Protein AF-Q0ZA28-F1 (afdb_monomer_lite)

Foldseek 3Di:
DEDAFEAQADADAAEDEADDAAAEADQEDAEHDHPPLVRFYASHEEYAEYEYYQHAHEYEFEQAETLYQSHYEHAAEYEHANHAHEYYYYNAENEHAEASHYEHQEYYDAQYAHEYEDYQAQYAAEASHYEYQEYYAYNYAHYEDYNAEYQYQSHYEHDPVGHHHHDQPHYDYDYYNRWRDDPPDTDDGHYYD

InterPro domains:
  IPR003368 Polymorphic outer membrane protein repeat [PF02415] (58-74)
  IPR003368 Polymorphic outer membrane protein repeat [PF02415] (116-133)
  IPR003368 Polymorphic outer membrane protein repeat [PF02415] (143-158)
  IPR003368 Polymorphic outer membrane protein repeat [TIGR01376] (55-74)
  IPR003368 Polymorphic outer membrane protein repeat [TIGR01376] (112-137)
  IPR003368 Polymorphic outer membrane protein repeat [TIGR01376] (139-159)

pLDDT: mean 94.29, std 7.68, range [60.94, 98.94]

Structure (mmCIF, N/CA/C/O backbone):
data_AF-Q0ZA28-F1
#
_entry.id   AF-Q0ZA28-F1
#
loop_
_atom_site.group_PDB
_atom_site.id
_atom_site.type_symbol
_atom_site.label_atom_id
_atom_site.label_alt_id
_atom_site.label_comp_id
_atom_site.label_asym_id
_atom_site.label_entity_id
_atom_site.label_seq_id
_atom_site.pdbx_PDB_ins_code
_atom_site.Cartn_x
_atom_site.Cartn_y
_atom_site.Cartn_z
_atom_site.occupancy
_atom_site.B_iso_or_equiv
_atom_site.auth_seq_id
_atom_site.auth_comp_id
_atom_site.auth_asym_id
_atom_site.auth_atom_id
_atom_site.pdbx_PDB_model_num
ATOM 1 N N . ASN A 1 1 ? -5.645 -9.264 -13.676 1.00 83.56 1 ASN A N 1
ATOM 2 C CA . ASN A 1 1 ? -5.662 -8.599 -15.006 1.00 83.56 1 ASN A CA 1
ATOM 3 C C . ASN A 1 1 ? -4.260 -8.157 -15.399 1.00 83.56 1 ASN A C 1
ATOM 5 O O . ASN A 1 1 ? -3.512 -7.752 -14.522 1.00 83.56 1 ASN A O 1
ATOM 9 N N . ILE A 1 2 ? -3.880 -8.222 -16.680 1.00 86.81 2 ILE A N 1
ATOM 10 C CA . ILE A 1 2 ? -2.557 -7.760 -17.136 1.00 86.81 2 ILE A CA 1
ATOM 11 C C . ILE A 1 2 ? -2.737 -6.520 -18.010 1.00 86.81 2 ILE A C 1
ATOM 13 O O . ILE A 1 2 ? -3.387 -6.595 -19.049 1.00 86.81 2 ILE A O 1
ATOM 17 N N . ALA A 1 3 ? -2.146 -5.398 -17.604 1.00 88.06 3 ALA A N 1
ATOM 18 C CA . ALA A 1 3 ? -2.083 -4.185 -18.407 1.00 88.06 3 ALA A CA 1
ATOM 19 C C . ALA A 1 3 ? -0.680 -4.003 -18.986 1.00 88.06 3 ALA A C 1
ATOM 21 O O . ALA A 1 3 ? 0.327 -4.329 -18.351 1.00 88.06 3 ALA A O 1
ATOM 22 N N . ALA A 1 4 ? -0.613 -3.428 -20.188 1.00 81.50 4 ALA A N 1
ATOM 23 C CA . ALA A 1 4 ? 0.660 -3.005 -20.742 1.00 81.50 4 ALA A CA 1
ATOM 24 C C . ALA A 1 4 ? 1.228 -1.882 -19.867 1.00 81.50 4 ALA A C 1
ATOM 26 O O . ALA A 1 4 ? 2.280 -2.062 -19.269 1.00 81.50 4 ALA A O 1
ATOM 27 N N . SER A 1 5 ? 0.536 -0.746 -19.730 1.00 82.88 5 SER A N 1
ATOM 28 C CA . SER A 1 5 ? 1.154 0.444 -19.140 1.00 82.88 5 SER A CA 1
ATOM 29 C C . SER A 1 5 ? 0.919 0.670 -17.666 1.00 82.88 5 SER A C 1
ATOM 31 O O . SER A 1 5 ? 1.899 0.761 -16.956 1.00 82.88 5 SER A O 1
ATOM 33 N N . GLU A 1 6 ? -0.321 0.822 -17.214 1.00 91.69 6 GLU A N 1
ATOM 34 C CA . GLU A 1 6 ? -0.665 1.364 -15.894 1.00 91.69 6 GLU A CA 1
ATOM 35 C C . GLU A 1 6 ? -1.949 0.697 -15.415 1.00 91.69 6 GLU A C 1
ATOM 37 O O . GLU A 1 6 ? -2.782 0.368 -16.258 1.00 91.69 6 GLU A O 1
ATOM 42 N N . GLY A 1 7 ? -2.112 0.521 -14.099 1.00 88.81 7 GLY A N 1
ATOM 43 C CA . GLY A 1 7 ? -3.391 0.138 -13.493 1.00 88.81 7 GLY A CA 1
ATOM 44 C C . GLY A 1 7 ? -3.957 -1.174 -14.026 1.00 88.81 7 GLY A C 1
ATOM 45 O O . GLY A 1 7 ? -4.864 -1.159 -14.852 1.00 88.81 7 GLY A O 1
ATOM 46 N N . GLY A 1 8 ? -3.453 -2.316 -13.547 1.00 90.56 8 GLY A N 1
ATOM 47 C CA . GLY A 1 8 ? -3.854 -3.624 -14.078 1.00 90.56 8 GLY A CA 1
ATOM 48 C C . GLY A 1 8 ? -5.360 -3.893 -14.002 1.00 90.56 8 GLY A C 1
ATOM 49 O O . GLY A 1 8 ? -5.908 -4.481 -14.928 1.00 90.56 8 GLY A O 1
ATOM 50 N N . ALA A 1 9 ? -6.033 -3.442 -12.940 1.00 95.62 9 ALA A N 1
ATOM 51 C CA . ALA A 1 9 ? -7.489 -3.500 -12.807 1.00 95.62 9 ALA A CA 1
ATOM 52 C C . ALA A 1 9 ? -8.165 -2.171 -13.176 1.00 95.62 9 ALA A C 1
ATOM 54 O O . ALA A 1 9 ? -9.161 -2.172 -13.894 1.00 95.62 9 ALA A O 1
ATOM 55 N N . ILE A 1 10 ? -7.647 -1.046 -12.671 1.00 96.06 10 ILE A N 1
ATOM 56 C CA . ILE A 1 10 ? -8.189 0.291 -12.941 1.00 96.06 10 ILE A CA 1
ATOM 57 C C . ILE A 1 10 ? -7.036 1.249 -13.215 1.00 96.06 10 ILE A C 1
ATOM 59 O O . ILE A 1 10 ? -6.168 1.456 -12.361 1.00 96.06 10 ILE A O 1
ATOM 63 N N . PHE A 1 11 ? -7.086 1.888 -14.379 1.00 95.81 11 PHE A N 1
ATOM 64 C CA . PHE A 1 11 ? -6.242 3.017 -14.737 1.00 95.81 11 PHE A CA 1
ATOM 65 C C . PHE A 1 11 ? -7.113 4.231 -15.033 1.00 95.81 11 PHE A C 1
ATOM 67 O O . PHE A 1 11 ? -7.989 4.175 -15.894 1.00 95.81 11 PHE A O 1
ATOM 74 N N . THR A 1 12 ? -6.884 5.326 -14.316 1.00 94.88 12 THR A N 1
ATOM 75 C CA . THR A 1 12 ? -7.636 6.561 -14.512 1.00 94.88 12 THR A CA 1
ATOM 76 C C . THR A 1 12 ? -6.839 7.798 -14.101 1.00 94.88 12 THR A C 1
ATOM 78 O O . THR A 1 12 ? -5.890 7.715 -13.326 1.00 94.88 12 THR A O 1
ATOM 81 N N . SER A 1 13 ? -7.225 8.959 -14.622 1.00 94.50 13 SER A N 1
ATOM 82 C CA . SER A 1 13 ? -6.704 10.277 -14.238 1.00 94.50 13 SER A CA 1
ATOM 83 C C . SER A 1 13 ? -7.711 11.058 -13.387 1.00 94.50 13 SER A C 1
ATOM 85 O O . SER A 1 13 ? -7.740 12.285 -13.424 1.00 94.50 13 SER A O 1
ATOM 87 N N . ILE A 1 14 ? -8.589 10.349 -12.677 1.00 95.75 14 ILE A N 1
ATOM 88 C CA . ILE A 1 14 ? -9.533 10.936 -11.725 1.00 95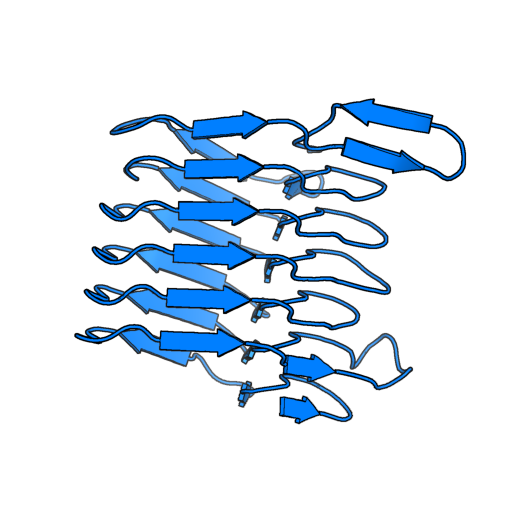.75 14 ILE A CA 1
ATOM 89 C C . ILE A 1 14 ? -9.449 10.237 -10.369 1.00 95.75 14 ILE A C 1
ATOM 91 O O . ILE A 1 14 ? -8.758 9.224 -10.197 1.00 95.75 14 ILE A O 1
ATOM 95 N N . ASP A 1 15 ? -10.157 10.806 -9.401 1.00 97.94 15 ASP A N 1
ATOM 96 C CA . ASP A 1 15 ? -10.324 10.229 -8.077 1.00 97.94 15 ASP A CA 1
ATOM 97 C C . ASP A 1 15 ? -11.231 8.990 -8.145 1.00 97.94 15 ASP A C 1
ATOM 99 O O . ASP A 1 15 ? -12.226 8.959 -8.871 1.00 97.94 15 ASP A O 1
ATOM 103 N N . VAL A 1 16 ? -10.896 7.964 -7.365 1.00 98.25 16 VAL A N 1
ATOM 104 C CA . VAL A 1 16 ? -11.692 6.739 -7.233 1.00 98.25 16 VAL A CA 1
ATOM 105 C C . VAL A 1 16 ? -12.199 6.621 -5.805 1.00 98.25 16 VAL A C 1
ATOM 107 O O . VAL A 1 16 ? -11.425 6.672 -4.845 1.00 98.25 16 VAL A O 1
ATOM 110 N N . LEU A 1 17 ? -13.509 6.415 -5.684 1.00 98.50 17 LEU A N 1
ATOM 111 C CA . LEU A 1 17 ? -14.200 6.139 -4.433 1.00 98.50 17 LEU A CA 1
ATOM 112 C C . LEU A 1 17 ? -14.619 4.666 -4.394 1.00 98.50 17 LEU A C 1
ATOM 114 O O . LEU A 1 17 ? -15.400 4.219 -5.230 1.00 98.50 17 LEU A O 1
ATOM 118 N N . LEU A 1 18 ? -14.123 3.931 -3.402 1.00 98.44 18 LEU A N 1
ATOM 119 C CA . LEU A 1 18 ? -14.589 2.592 -3.058 1.00 98.44 18 LEU A CA 1
ATOM 120 C C . LEU A 1 18 ? -15.298 2.667 -1.706 1.00 98.44 18 LEU A C 1
ATOM 122 O O . LEU A 1 18 ? -14.634 2.691 -0.667 1.00 98.44 18 LEU A O 1
ATOM 126 N N . ALA A 1 19 ? -16.628 2.742 -1.715 1.00 98.56 19 ALA A N 1
ATOM 127 C CA . ALA A 1 19 ? -17.390 2.989 -0.498 1.00 98.56 19 ALA A CA 1
ATOM 128 C C . ALA A 1 19 ? -18.631 2.116 -0.330 1.00 98.56 19 ALA A C 1
ATOM 130 O O . ALA A 1 19 ? -19.209 1.646 -1.308 1.00 98.56 19 ALA A O 1
ATOM 131 N N . ASP A 1 20 ? -19.013 1.922 0.935 1.00 98.44 20 ASP A N 1
ATOM 132 C CA . ASP A 1 20 ? -20.279 1.320 1.374 1.00 98.44 20 ASP A CA 1
ATOM 133 C C . ASP A 1 20 ? -20.540 -0.111 0.859 1.00 98.44 20 ASP A C 1
ATOM 135 O O . ASP A 1 20 ? -21.671 -0.615 0.877 1.00 98.44 20 ASP A O 1
ATOM 139 N N . ASN A 1 21 ? -19.478 -0.815 0.454 1.00 98.31 21 ASN A N 1
ATOM 140 C CA . ASN A 1 21 ? -19.583 -2.183 -0.034 1.00 98.31 21 ASN A CA 1
ATOM 141 C C . ASN A 1 21 ? -19.920 -3.142 1.115 1.00 98.31 21 ASN A C 1
ATOM 143 O O . ASN A 1 21 ? -19.214 -3.222 2.127 1.00 98.31 21 ASN A O 1
ATOM 147 N N . GLN A 1 22 ? -21.009 -3.896 0.943 1.00 98.12 22 GLN A N 1
ATOM 148 C CA . GLN A 1 22 ? -21.471 -4.893 1.916 1.00 98.12 22 GLN A CA 1
ATOM 149 C C . GLN A 1 22 ? -20.633 -6.174 1.873 1.00 98.12 22 GLN A C 1
ATOM 151 O O . GLN A 1 22 ? -20.396 -6.804 2.900 1.00 98.12 22 GLN A O 1
ATOM 156 N N . SER A 1 23 ? -20.189 -6.547 0.674 1.00 98.25 23 SER A N 1
ATOM 157 C CA . SER A 1 23 ? -19.348 -7.717 0.419 1.00 98.25 23 SER A CA 1
ATOM 158 C C . SER A 1 23 ? -17.902 -7.309 0.178 1.00 98.25 23 SER A C 1
ATOM 160 O O . SER A 1 23 ? -17.598 -6.134 -0.019 1.00 98.25 23 SER A O 1
ATOM 162 N N . ALA A 1 24 ? -17.002 -8.288 0.233 1.00 98.00 24 ALA A N 1
ATOM 163 C CA . ALA A 1 24 ? -15.583 -8.044 0.038 1.00 98.00 24 ALA A CA 1
ATOM 164 C C . ALA A 1 24 ? -15.264 -7.579 -1.395 1.00 98.00 24 ALA A C 1
ATOM 166 O O . ALA A 1 24 ? -15.847 -8.067 -2.365 1.00 98.00 24 ALA A O 1
ATOM 167 N N . CYS A 1 25 ? -14.298 -6.670 -1.514 1.00 98.25 25 CYS A N 1
ATOM 168 C CA . CYS A 1 25 ? -13.760 -6.181 -2.779 1.00 98.25 25 CYS A CA 1
ATOM 169 C C . CYS A 1 25 ? -12.346 -6.733 -2.972 1.00 98.25 25 CYS A C 1
ATOM 171 O O . CYS A 1 25 ? -11.477 -6.533 -2.120 1.00 98.25 25 CYS A O 1
ATOM 173 N N . PHE A 1 26 ? -12.108 -7.405 -4.098 1.00 98.12 26 PHE A N 1
ATOM 174 C CA . PHE A 1 26 ? -10.841 -8.073 -4.385 1.00 98.12 26 PHE A CA 1
ATOM 175 C C . PHE A 1 26 ? -10.151 -7.467 -5.603 1.00 98.12 26 PHE A C 1
ATOM 177 O O . PHE A 1 26 ? -10.698 -7.444 -6.703 1.00 98.12 26 PHE A O 1
ATOM 184 N N . PHE A 1 27 ? -8.908 -7.051 -5.403 1.00 98.31 27 PHE A N 1
ATOM 185 C CA . PHE A 1 27 ? -7.965 -6.661 -6.437 1.00 98.31 27 PHE A CA 1
ATOM 186 C C . PHE A 1 27 ? -6.801 -7.645 -6.390 1.00 98.31 27 PHE A C 1
ATOM 188 O O . PHE A 1 27 ? -5.792 -7.413 -5.719 1.00 98.31 27 PHE A O 1
ATOM 195 N N . CYS A 1 28 ? -6.983 -8.783 -7.054 1.00 97.75 28 CYS A N 1
ATOM 196 C CA . CYS A 1 28 ? -6.037 -9.891 -7.010 1.00 97.75 28 CYS A CA 1
ATOM 197 C C . CYS A 1 28 ? -5.396 -10.145 -8.372 1.00 97.75 28 CYS A C 1
ATOM 199 O O . CYS A 1 28 ? -6.049 -9.980 -9.405 1.00 97.75 28 CYS A O 1
ATOM 201 N N . ASP A 1 29 ? -4.129 -10.557 -8.351 1.00 97.75 29 ASP A N 1
ATOM 202 C CA . ASP A 1 29 ? -3.394 -11.052 -9.519 1.00 97.75 29 ASP A CA 1
ATOM 203 C C . ASP A 1 29 ? -3.418 -10.050 -10.691 1.00 97.75 29 ASP A C 1
ATOM 205 O O . ASP A 1 29 ? -3.639 -10.391 -11.863 1.00 97.75 29 ASP A O 1
ATOM 209 N N . ASN A 1 30 ? -3.248 -8.764 -10.363 1.00 97.50 30 ASN A N 1
ATOM 210 C CA . ASN A 1 30 ? -3.134 -7.701 -11.351 1.00 97.50 30 ASN A CA 1
ATOM 211 C C . ASN A 1 30 ? -1.676 -7.333 -11.578 1.00 97.50 30 ASN A C 1
ATOM 213 O O . ASN A 1 30 ? -0.924 -7.120 -10.632 1.00 97.50 30 ASN A O 1
ATOM 217 N N . ALA A 1 31 ? -1.275 -7.262 -12.839 1.00 94.38 31 ALA A N 1
ATOM 218 C CA . ALA A 1 31 ? 0.100 -7.015 -13.211 1.00 94.38 31 ALA A CA 1
ATOM 219 C C . ALA A 1 31 ? 0.196 -5.933 -14.277 1.00 94.38 31 ALA A C 1
ATOM 221 O O . ALA A 1 31 ? -0.587 -5.887 -15.225 1.00 94.38 31 ALA A O 1
ATOM 222 N N . VAL A 1 32 ? 1.225 -5.111 -14.150 1.00 92.25 32 VAL A N 1
ATOM 223 C CA . VAL A 1 32 ? 1.688 -4.206 -15.191 1.00 92.25 32 VAL A CA 1
ATOM 224 C C . VAL A 1 32 ? 3.049 -4.705 -15.658 1.00 92.25 32 VAL A C 1
ATOM 226 O O . VAL A 1 32 ? 3.992 -4.783 -14.870 1.00 92.25 32 VAL A O 1
ATOM 229 N N . THR A 1 33 ? 3.146 -5.095 -16.927 1.00 81.94 33 THR A N 1
ATOM 230 C CA . THR A 1 33 ? 4.312 -5.831 -17.449 1.00 81.94 33 THR A CA 1
ATOM 231 C C . THR A 1 33 ? 5.238 -4.995 -18.325 1.00 81.94 33 THR A C 1
ATOM 233 O O . THR A 1 33 ? 6.320 -5.478 -18.669 1.00 81.94 33 THR A O 1
ATOM 236 N N . LEU A 1 34 ? 4.877 -3.749 -18.676 1.00 77.75 34 LEU A N 1
ATOM 237 C CA . LEU A 1 34 ? 5.748 -2.916 -19.506 1.00 77.75 34 LEU A CA 1
ATOM 238 C C . LEU A 1 34 ? 7.120 -2.705 -18.873 1.00 77.75 34 LEU A C 1
ATOM 240 O O . LEU A 1 34 ? 7.281 -2.502 -17.667 1.00 77.75 34 LEU A O 1
ATOM 244 N N . THR A 1 35 ? 8.118 -2.687 -19.756 1.00 68.00 35 THR A N 1
ATOM 245 C CA . THR A 1 35 ? 9.507 -2.431 -19.399 1.00 68.00 35 THR A CA 1
ATOM 246 C C . THR A 1 35 ? 9.852 -0.952 -19.283 1.00 68.00 35 THR A C 1
ATOM 248 O O . THR A 1 35 ? 10.928 -0.631 -18.775 1.00 68.00 35 THR A O 1
ATOM 251 N N . ASP A 1 36 ? 8.942 -0.061 -19.671 1.00 76.81 36 ASP A N 1
ATOM 252 C CA . ASP A 1 36 ? 9.095 1.371 -19.454 1.00 76.81 36 ASP A CA 1
ATOM 253 C C . ASP A 1 36 ? 8.905 1.707 -17.969 1.00 76.81 36 ASP A C 1
ATOM 255 O O . ASP A 1 36 ? 7.820 1.581 -17.392 1.00 76.81 36 ASP A O 1
ATOM 259 N N . GLN A 1 37 ? 9.996 2.167 -17.360 1.00 68.31 37 GLN A N 1
ATOM 260 C CA . GLN A 1 37 ? 10.071 2.533 -15.952 1.00 68.31 37 GLN A CA 1
ATOM 261 C C . GLN A 1 37 ? 9.074 3.634 -15.574 1.00 68.31 37 GLN A C 1
ATOM 263 O O . GLN A 1 37 ? 8.616 3.666 -14.436 1.00 68.31 37 GLN A O 1
ATOM 268 N N . ASN A 1 38 ? 8.723 4.531 -16.498 1.00 77.75 38 ASN A N 1
ATOM 269 C CA . ASN A 1 38 ? 7.851 5.666 -16.193 1.00 77.75 38 ASN A CA 1
ATOM 270 C C . ASN A 1 38 ? 6.370 5.318 -16.208 1.00 77.75 38 ASN A C 1
ATOM 272 O O . ASN A 1 38 ? 5.578 6.021 -15.574 1.00 77.75 38 ASN A O 1
ATOM 276 N N . ARG A 1 39 ? 6.014 4.237 -16.898 1.00 82.12 39 ARG A N 1
ATOM 277 C CA . ARG A 1 39 ? 4.629 3.816 -17.058 1.00 82.12 39 ARG A CA 1
ATOM 278 C C . ARG A 1 39 ? 4.279 2.679 -16.118 1.00 82.12 39 ARG A C 1
ATOM 280 O O . ARG A 1 39 ? 3.158 2.635 -15.677 1.00 82.12 39 ARG A O 1
ATOM 287 N N . CYS A 1 40 ? 5.220 1.840 -15.691 1.00 89.62 40 CYS A N 1
ATOM 288 C CA . CYS A 1 40 ? 4.934 0.652 -14.880 1.00 89.62 40 CYS A CA 1
ATOM 289 C C . CYS A 1 40 ? 4.449 0.956 -13.432 1.00 89.62 40 CYS A C 1
ATOM 291 O O . CYS A 1 40 ? 5.190 0.746 -12.470 1.00 89.62 40 CYS A O 1
ATOM 293 N N . LYS A 1 41 ? 3.219 1.458 -13.255 1.00 94.06 41 LYS A N 1
ATOM 294 C CA . LYS A 1 41 ? 2.678 1.964 -11.979 1.00 94.06 41 LYS A CA 1
ATOM 295 C C . LYS A 1 41 ? 1.324 1.352 -11.636 1.00 94.06 41 LYS A C 1
ATOM 297 O O . LYS A 1 41 ? 0.456 1.253 -12.504 1.00 94.06 41 LYS A O 1
ATOM 302 N N . GLY A 1 42 ? 1.127 1.037 -10.354 1.00 95.19 42 GLY A N 1
ATOM 303 C CA . GLY A 1 42 ? -0.166 0.628 -9.811 1.00 95.19 42 GLY A CA 1
ATOM 304 C C . GLY A 1 42 ? -0.610 -0.734 -10.326 1.00 95.19 42 GLY A C 1
ATOM 305 O O . GLY A 1 42 ? -1.394 -0.803 -11.268 1.00 95.19 42 GLY A O 1
ATOM 306 N N . GLY A 1 43 ? -0.112 -1.825 -9.738 1.00 95.88 43 GLY A N 1
ATOM 307 C CA . GLY A 1 43 ? -0.349 -3.165 -10.294 1.00 95.88 43 GLY A CA 1
ATOM 308 C C . GLY A 1 43 ? -1.829 -3.517 -10.366 1.00 95.88 43 GLY A C 1
ATOM 309 O O . GLY A 1 43 ? -2.272 -4.030 -11.387 1.00 95.88 43 GLY A O 1
ATOM 310 N N . ALA A 1 44 ? -2.618 -3.138 -9.357 1.00 97.81 44 ALA A N 1
ATOM 311 C CA . ALA A 1 44 ? -4.074 -3.117 -9.454 1.00 97.81 44 ALA A CA 1
ATOM 312 C C . ALA A 1 44 ? -4.602 -1.744 -9.878 1.00 97.81 44 ALA A C 1
ATOM 314 O O . ALA A 1 44 ? -5.348 -1.653 -10.851 1.00 97.81 44 ALA A O 1
ATOM 315 N N . LEU A 1 45 ? -4.239 -0.690 -9.145 1.00 98.19 45 LEU A N 1
ATOM 316 C CA . LEU A 1 45 ? -4.853 0.629 -9.290 1.00 98.19 45 LEU A CA 1
ATOM 317 C C . LEU A 1 45 ? -3.817 1.700 -9.590 1.00 98.19 45 LEU A C 1
ATOM 319 O O . LEU A 1 45 ? -2.864 1.877 -8.828 1.00 98.19 45 LEU A O 1
ATOM 323 N N . ARG A 1 46 ? -4.068 2.479 -10.639 1.00 97.56 46 ARG A N 1
ATOM 324 C CA . ARG A 1 46 ? -3.318 3.690 -10.960 1.00 97.56 46 ARG A CA 1
ATOM 325 C C . ARG A 1 46 ? -4.281 4.851 -11.196 1.00 97.56 46 ARG A C 1
ATOM 327 O O . ARG A 1 46 ? -5.087 4.799 -12.118 1.00 97.56 46 ARG A O 1
ATOM 334 N N . LEU A 1 47 ? -4.213 5.863 -10.331 1.00 97.69 47 LEU A N 1
ATOM 335 C CA . LEU A 1 47 ? -5.259 6.890 -10.191 1.00 97.69 47 LEU A CA 1
ATOM 336 C C . LEU A 1 47 ? -4.722 8.225 -9.630 1.00 97.69 47 LEU A C 1
ATOM 338 O O . LEU A 1 47 ? -3.538 8.306 -9.287 1.00 97.69 47 LEU A O 1
ATOM 342 N N . GLU A 1 48 ? -5.573 9.254 -9.522 1.00 97.75 48 GLU A N 1
ATOM 343 C CA . GLU A 1 48 ? -5.235 10.540 -8.875 1.00 97.75 48 GLU A CA 1
ATOM 344 C C . GLU A 1 48 ? -5.282 10.438 -7.342 1.00 97.75 48 GLU A C 1
ATOM 346 O O . GLU A 1 48 ? -4.248 10.538 -6.667 1.00 97.75 48 GLU A O 1
ATOM 351 N N . ARG A 1 49 ? -6.474 10.177 -6.786 1.00 98.62 49 ARG A N 1
ATOM 352 C CA . ARG A 1 49 ? -6.702 9.889 -5.359 1.00 98.62 49 ARG A CA 1
ATOM 353 C C . ARG A 1 49 ? -7.544 8.640 -5.167 1.00 98.62 49 ARG A C 1
ATOM 355 O O . ARG A 1 49 ? -8.465 8.379 -5.937 1.00 98.62 49 ARG A O 1
ATOM 362 N N . PHE A 1 50 ? -7.232 7.877 -4.129 1.00 98.69 50 PHE A N 1
ATOM 363 C CA . PHE A 1 50 ? -8.021 6.722 -3.724 1.00 98.69 50 PHE A CA 1
ATOM 364 C C . PHE A 1 50 ? -8.657 6.981 -2.368 1.00 98.69 50 PHE A C 1
ATOM 366 O O . PHE A 1 50 ? -7.945 7.228 -1.395 1.00 98.69 50 PHE A O 1
ATOM 373 N N . ASN A 1 51 ? -9.982 6.889 -2.309 1.00 98.69 51 ASN A N 1
ATOM 374 C CA . ASN A 1 51 ? -10.752 6.986 -1.078 1.00 98.69 51 ASN A CA 1
ATOM 375 C C . ASN A 1 51 ? -11.497 5.671 -0.851 1.00 98.69 51 ASN A C 1
ATOM 377 O O . ASN A 1 51 ? -12.404 5.322 -1.602 1.00 98.69 51 ASN A O 1
ATOM 381 N N . CYS A 1 52 ? -11.115 4.947 0.194 1.00 98.75 52 CYS A N 1
ATOM 382 C CA . CYS A 1 52 ? -11.734 3.698 0.610 1.00 98.75 52 CYS A CA 1
ATOM 383 C C . CYS A 1 52 ? -12.497 3.929 1.916 1.00 98.75 52 CYS A C 1
ATOM 385 O O . CYS A 1 52 ? -11.876 4.069 2.975 1.00 98.75 52 CYS A O 1
ATOM 387 N N . LEU A 1 53 ? -13.826 4.034 1.838 1.00 98.75 53 LEU A N 1
ATOM 388 C CA . LEU A 1 53 ? -14.654 4.562 2.925 1.00 98.75 53 LEU A CA 1
ATOM 389 C C . LEU A 1 53 ? -15.758 3.590 3.344 1.00 98.75 53 LEU A C 1
ATOM 391 O O . LEU A 1 53 ? -16.513 3.107 2.510 1.00 98.75 53 LEU A O 1
ATOM 395 N N . ASN A 1 54 ? -15.910 3.366 4.649 1.00 98.69 54 ASN A N 1
ATOM 396 C CA . ASN A 1 54 ? -17.096 2.718 5.231 1.00 98.69 54 ASN A CA 1
ATOM 397 C C . ASN A 1 54 ? -17.445 1.327 4.665 1.00 98.69 54 ASN A C 1
ATOM 399 O O . ASN A 1 54 ? -18.592 0.881 4.746 1.00 98.69 54 ASN A O 1
ATOM 403 N N . ASN A 1 55 ? -16.472 0.602 4.110 1.00 98.81 55 ASN A N 1
ATOM 404 C CA . ASN A 1 55 ? -16.733 -0.734 3.589 1.00 98.81 55 ASN A CA 1
ATOM 405 C C . ASN A 1 55 ? -16.950 -1.713 4.746 1.00 98.81 55 ASN A C 1
ATOM 407 O O . ASN A 1 55 ? -16.173 -1.768 5.706 1.00 98.81 55 ASN A O 1
ATOM 411 N N . ARG A 1 56 ? -18.029 -2.495 4.655 1.00 98.56 56 ARG A N 1
ATOM 412 C CA . ARG A 1 56 ? -18.347 -3.571 5.603 1.00 98.56 56 ARG A CA 1
ATOM 413 C C . ARG A 1 56 ? -17.642 -4.862 5.226 1.00 98.56 56 ARG A C 1
ATOM 415 O O . ARG A 1 56 ? -17.166 -5.574 6.105 1.00 98.56 56 ARG A O 1
ATOM 422 N N . GLY A 1 57 ? -17.550 -5.138 3.929 1.00 98.50 57 GLY A N 1
ATOM 423 C CA . GLY A 1 57 ? -16.716 -6.210 3.410 1.00 98.50 57 GLY A CA 1
ATOM 424 C C . GLY A 1 57 ? -15.234 -5.846 3.430 1.00 98.50 57 GLY A C 1
ATOM 425 O O . GLY A 1 57 ? -14.862 -4.675 3.368 1.00 98.50 57 GLY A O 1
ATOM 426 N N . SER A 1 58 ? -14.378 -6.864 3.508 1.00 98.69 58 SER A N 1
ATOM 427 C CA . SER A 1 58 ? -12.927 -6.673 3.429 1.00 98.69 58 SER A CA 1
ATOM 428 C C . SER A 1 58 ? -12.508 -6.113 2.071 1.00 98.69 58 SER A C 1
ATOM 430 O O . SER A 1 58 ? -13.035 -6.520 1.038 1.00 98.69 58 SER A O 1
ATOM 432 N N . VAL A 1 59 ? -11.507 -5.241 2.062 1.00 98.81 59 VAL A N 1
ATOM 433 C CA . VAL A 1 59 ? -10.880 -4.719 0.846 1.00 98.81 59 VAL A CA 1
ATOM 434 C C . VAL A 1 59 ? -9.488 -5.323 0.737 1.00 98.81 59 VAL A C 1
ATOM 436 O O . VAL A 1 59 ? -8.645 -5.134 1.616 1.00 98.81 59 VAL A O 1
ATOM 439 N N . VAL A 1 60 ? -9.257 -6.090 -0.326 1.00 98.88 60 VAL A N 1
ATOM 440 C CA . VAL A 1 60 ? -8.073 -6.942 -0.462 1.00 98.88 60 VAL A CA 1
ATOM 441 C C . VAL A 1 60 ? -7.316 -6.619 -1.742 1.00 98.88 60 VAL A C 1
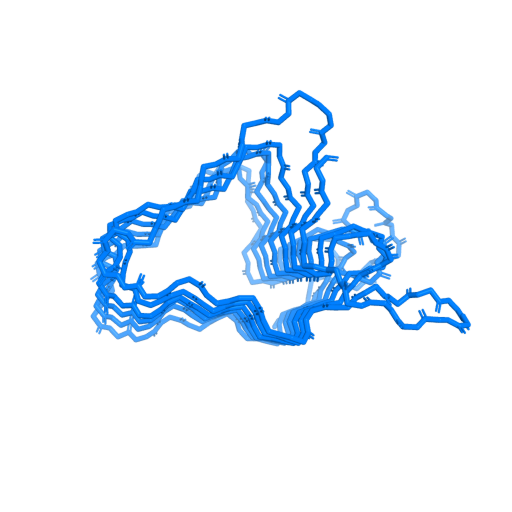ATOM 443 O O . VAL A 1 60 ? -7.868 -6.696 -2.834 1.00 98.88 60 VAL A O 1
ATOM 446 N N . PHE A 1 61 ? -6.025 -6.337 -1.599 1.00 98.81 61 PHE A N 1
ATOM 447 C CA . PHE A 1 61 ? -5.047 -6.216 -2.673 1.00 98.81 61 PHE A CA 1
ATOM 448 C C . PHE A 1 61 ? -4.038 -7.353 -2.533 1.00 98.81 61 PHE A C 1
ATOM 450 O O . PHE A 1 61 ? -3.197 -7.324 -1.628 1.00 98.81 61 PHE A O 1
ATOM 457 N N . ALA A 1 62 ? -4.124 -8.365 -3.398 1.00 98.75 62 ALA A N 1
ATOM 458 C CA . ALA A 1 62 ? -3.276 -9.549 -3.302 1.00 98.75 62 ALA A CA 1
ATOM 459 C C . ALA A 1 62 ? -2.514 -9.860 -4.594 1.00 98.75 62 ALA A C 1
ATOM 461 O O . ALA A 1 62 ? -3.079 -9.808 -5.681 1.00 98.75 62 ALA A O 1
ATOM 462 N N . ASN A 1 63 ? -1.243 -10.244 -4.460 1.00 98.44 63 ASN A N 1
ATOM 463 C CA . ASN A 1 63 ? -0.392 -10.709 -5.563 1.00 98.44 63 ASN A CA 1
ATOM 464 C C . ASN A 1 63 ? -0.316 -9.725 -6.748 1.00 98.44 63 ASN A C 1
ATOM 466 O O . ASN A 1 63 ? -0.200 -10.144 -7.901 1.00 98.44 63 ASN A O 1
ATOM 470 N N . ASN A 1 64 ? -0.420 -8.420 -6.490 1.00 98.44 64 ASN A N 1
ATOM 471 C CA . ASN A 1 64 ? -0.342 -7.435 -7.560 1.00 98.44 64 ASN A CA 1
ATOM 472 C C . ASN A 1 64 ? 1.110 -7.032 -7.839 1.00 98.44 64 ASN A C 1
ATOM 474 O O . ASN A 1 64 ? 1.959 -7.020 -6.944 1.00 98.44 64 ASN A O 1
ATOM 478 N N . LEU A 1 65 ? 1.389 -6.698 -9.094 1.00 97.06 65 LEU A N 1
ATOM 479 C CA . LEU A 1 65 ? 2.730 -6.492 -9.616 1.00 97.06 65 LEU A CA 1
ATOM 480 C C . LEU A 1 65 ? 2.793 -5.216 -10.457 1.00 97.06 65 LEU A C 1
ATOM 482 O O . LEU A 1 65 ? 2.058 -5.065 -11.430 1.00 97.06 65 LEU A O 1
ATOM 486 N N . ALA A 1 66 ? 3.724 -4.326 -10.144 1.00 96.12 66 ALA A N 1
ATOM 487 C CA . ALA A 1 66 ? 4.076 -3.201 -11.009 1.00 96.12 66 ALA A CA 1
ATOM 488 C C . ALA A 1 66 ? 5.555 -2.847 -10.844 1.00 96.12 66 ALA A C 1
ATOM 490 O O . ALA A 1 66 ? 6.287 -3.486 -10.091 1.00 96.12 66 ALA A O 1
ATOM 491 N N . GLY A 1 67 ? 6.023 -1.821 -11.545 1.00 94.06 67 GLY A N 1
ATOM 492 C CA . GLY A 1 67 ? 7.323 -1.214 -11.299 1.00 94.06 67 GLY A CA 1
ATOM 493 C C . GLY A 1 67 ? 7.320 -0.413 -10.002 1.00 94.06 67 GLY A C 1
ATOM 494 O O . GLY A 1 67 ? 8.303 -0.466 -9.272 1.00 94.06 67 GLY A O 1
ATOM 495 N N . GLU A 1 68 ? 6.206 0.251 -9.694 1.00 94.38 68 GLU A N 1
ATOM 496 C CA . GLU A 1 68 ? 6.001 1.149 -8.555 1.00 94.38 68 GLU A CA 1
ATOM 497 C C . GLU A 1 68 ? 4.559 1.040 -8.041 1.00 94.38 68 GLU A C 1
ATOM 499 O O . GLU A 1 68 ? 3.625 1.020 -8.846 1.00 94.38 68 GLU A O 1
ATOM 504 N N . GLY A 1 69 ? 4.356 0.977 -6.721 1.00 96.44 69 GLY A N 1
ATOM 505 C CA . GLY A 1 69 ? 3.012 0.798 -6.159 1.00 96.44 69 GLY A CA 1
ATOM 506 C C . GLY A 1 69 ? 2.402 -0.540 -6.578 1.00 96.44 69 GLY A C 1
ATOM 507 O O . GLY A 1 69 ? 1.453 -0.568 -7.360 1.00 96.44 69 GLY A O 1
ATOM 508 N N . GLY A 1 70 ? 2.968 -1.658 -6.112 1.00 97.00 70 GLY A N 1
ATOM 509 C CA . GLY A 1 70 ? 2.609 -2.993 -6.612 1.00 97.00 70 GLY A CA 1
ATOM 510 C C . GLY A 1 70 ? 1.113 -3.300 -6.517 1.00 97.00 70 GLY A C 1
ATOM 511 O O . GLY A 1 70 ? 0.567 -3.882 -7.442 1.00 97.00 70 GLY A O 1
ATOM 512 N N . GLY A 1 71 ? 0.419 -2.832 -5.478 1.00 98.06 71 GLY A N 1
ATOM 513 C CA . GLY A 1 71 ? -1.046 -2.796 -5.428 1.00 98.06 71 GLY A CA 1
ATOM 514 C C . GLY A 1 71 ? -1.608 -1.490 -5.989 1.00 98.06 71 GLY A C 1
ATOM 515 O O . GLY A 1 71 ? -2.324 -1.493 -6.990 1.00 98.06 71 GLY A O 1
ATOM 516 N N . ILE A 1 72 ? -1.280 -0.370 -5.343 1.00 98.62 72 ILE A N 1
ATOM 517 C CA . ILE A 1 72 ? -1.847 0.951 -5.641 1.00 98.62 72 ILE A CA 1
ATOM 518 C C . ILE A 1 72 ? -0.731 1.958 -5.910 1.00 98.62 72 ILE A C 1
ATOM 520 O O . ILE A 1 72 ? 0.209 2.085 -5.124 1.00 98.62 72 ILE A O 1
ATOM 524 N N . SER A 1 73 ? -0.891 2.744 -6.971 1.00 97.94 73 SER A N 1
ATOM 525 C CA . SER A 1 73 ? -0.144 3.976 -7.198 1.00 97.94 73 SER A CA 1
ATOM 526 C C . SER A 1 73 ? -1.115 5.149 -7.342 1.00 97.94 73 SER A C 1
ATOM 528 O O . SER A 1 73 ? -1.850 5.243 -8.328 1.00 97.94 73 SER A O 1
ATOM 530 N N . ALA A 1 74 ? -1.123 6.037 -6.348 1.00 98.12 74 ALA A N 1
ATOM 531 C CA . ALA A 1 74 ? -1.912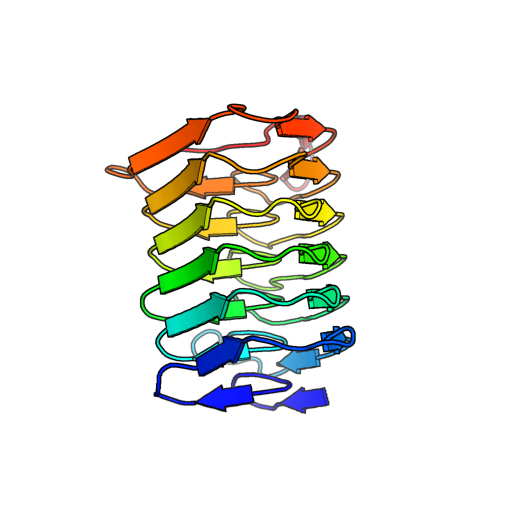 7.265 -6.358 1.00 98.12 74 ALA A CA 1
ATOM 532 C C . ALA A 1 74 ? -1.000 8.481 -6.534 1.00 98.12 74 ALA A C 1
ATOM 534 O O . ALA A 1 74 ? 0.073 8.542 -5.935 1.00 98.12 74 ALA A O 1
ATOM 535 N N . ILE A 1 75 ? -1.416 9.450 -7.350 1.00 97.50 75 ILE A N 1
ATOM 536 C CA . ILE A 1 75 ? -0.611 10.657 -7.602 1.00 97.50 75 ILE A CA 1
ATOM 537 C C . ILE A 1 75 ? -0.595 11.572 -6.381 1.00 97.50 75 ILE A C 1
ATOM 539 O O . ILE A 1 75 ? 0.410 12.233 -6.137 1.00 97.50 75 ILE A O 1
ATOM 543 N N . HIS A 1 76 ? -1.681 11.618 -5.608 1.00 97.88 76 HIS A N 1
ATOM 544 C CA . HIS A 1 76 ? -1.829 12.602 -4.538 1.00 97.88 76 HIS A CA 1
ATOM 545 C C . HIS A 1 76 ? -2.070 11.987 -3.160 1.00 97.88 76 HIS A C 1
ATOM 547 O O . HIS A 1 76 ? -1.335 12.282 -2.213 1.00 97.88 76 HIS A O 1
ATOM 553 N N . HIS A 1 77 ? -3.115 11.169 -3.021 1.00 97.94 77 HIS A N 1
ATOM 554 C CA . HIS A 1 77 ? -3.546 10.672 -1.715 1.00 97.94 77 HIS A CA 1
ATOM 555 C C . HIS A 1 77 ? -4.182 9.292 -1.828 1.00 97.94 77 HIS A C 1
ATOM 557 O O . HIS A 1 77 ? -5.022 9.050 -2.692 1.00 97.94 77 HIS A O 1
ATOM 563 N N . CYS A 1 78 ? -3.797 8.401 -0.923 1.00 98.50 78 CYS A N 1
ATOM 564 C CA . CYS A 1 78 ? -4.448 7.124 -0.692 1.00 98.50 78 CYS A CA 1
ATOM 565 C C . CYS A 1 78 ? -4.997 7.109 0.742 1.00 98.50 78 CYS A C 1
ATOM 567 O O . CYS A 1 78 ? -4.225 7.228 1.698 1.00 98.50 78 CYS A O 1
ATOM 569 N N . SER A 1 79 ? -6.317 7.017 0.891 1.00 98.75 79 SER A N 1
ATOM 570 C CA . SER A 1 79 ? -7.019 7.148 2.168 1.00 98.75 79 SER A CA 1
ATOM 571 C C . SER A 1 79 ? -7.927 5.953 2.433 1.00 98.75 79 SER A C 1
ATOM 573 O O . SER A 1 79 ? -8.728 5.565 1.581 1.00 98.75 79 SER A O 1
ATOM 575 N N . PHE A 1 80 ? -7.826 5.398 3.638 1.00 98.88 80 PHE A N 1
ATOM 576 C CA . PHE A 1 80 ? -8.725 4.375 4.155 1.00 98.88 80 PHE A CA 1
ATOM 577 C C . PHE A 1 80 ? -9.323 4.863 5.467 1.00 98.88 80 PHE A C 1
ATOM 579 O O . PHE A 1 80 ? -8.590 5.062 6.443 1.00 98.88 80 PHE A O 1
ATOM 586 N N . SER A 1 81 ? -10.645 5.041 5.496 1.00 98.81 81 SER A N 1
ATOM 587 C CA . SER A 1 81 ? -11.338 5.569 6.667 1.00 98.81 81 SER A CA 1
ATOM 588 C C . SER A 1 81 ? -12.664 4.875 6.947 1.00 98.81 81 SER A C 1
ATOM 590 O O . SER A 1 81 ? -13.448 4.611 6.038 1.00 98.81 81 SER A O 1
ATOM 592 N N . GLY A 1 82 ? -12.915 4.564 8.220 1.00 98.69 82 GLY A N 1
ATOM 593 C CA . GLY A 1 82 ? -14.196 4.010 8.662 1.00 98.69 82 GLY A CA 1
ATOM 594 C C . GLY A 1 82 ? -14.496 2.591 8.171 1.00 98.69 82 GLY A C 1
ATOM 595 O O . GLY A 1 82 ? -15.637 2.156 8.273 1.00 98.69 82 GLY A O 1
ATOM 596 N N . ASN A 1 83 ? -13.524 1.848 7.632 1.00 98.81 83 ASN A N 1
ATOM 597 C CA . ASN A 1 83 ? -13.781 0.507 7.100 1.00 98.81 83 ASN A CA 1
ATOM 598 C C . ASN A 1 83 ? -13.930 -0.509 8.238 1.00 98.81 83 ASN A C 1
ATOM 600 O O . ASN A 1 83 ? -12.998 -0.735 9.016 1.00 98.81 83 ASN A O 1
ATOM 604 N N . LEU A 1 84 ? -15.116 -1.118 8.326 1.00 98.62 84 LEU A N 1
ATOM 605 C CA . LEU A 1 84 ? -15.417 -2.195 9.272 1.00 98.62 84 LEU A CA 1
ATOM 606 C C . LEU A 1 84 ? -14.780 -3.510 8.815 1.00 98.62 84 LEU A C 1
ATOM 608 O O . LEU A 1 84 ? -14.325 -4.293 9.646 1.00 98.62 84 LEU A O 1
ATOM 612 N N . GLY A 1 85 ? -14.759 -3.746 7.502 1.00 98.69 85 GLY A N 1
ATOM 613 C CA . GLY A 1 85 ? -14.057 -4.871 6.903 1.00 98.69 85 GLY A CA 1
ATOM 614 C C . GLY A 1 85 ? -12.541 -4.710 6.991 1.00 98.69 85 GLY A C 1
ATOM 615 O O . GLY A 1 85 ? -12.015 -3.602 7.111 1.00 98.69 85 GLY A O 1
ATOM 616 N N . ASN A 1 86 ? -11.820 -5.828 6.908 1.00 98.81 86 ASN A N 1
ATOM 617 C CA . ASN A 1 86 ? -10.360 -5.800 6.958 1.00 98.81 86 ASN A CA 1
ATOM 618 C C . ASN A 1 86 ? -9.781 -5.144 5.700 1.00 98.81 86 ASN A C 1
ATOM 620 O O . ASN A 1 86 ? -10.281 -5.353 4.596 1.00 98.81 86 ASN A O 1
ATOM 624 N N . ILE A 1 87 ? -8.675 -4.424 5.857 1.00 98.88 87 ILE A N 1
ATOM 625 C CA . ILE A 1 87 ? -7.893 -3.864 4.753 1.00 98.88 87 ILE A CA 1
ATOM 626 C C . ILE A 1 87 ? -6.619 -4.694 4.632 1.00 98.88 87 ILE A C 1
ATOM 628 O O . ILE A 1 87 ? -5.785 -4.695 5.538 1.00 98.88 87 ILE A O 1
ATOM 632 N N . ILE A 1 88 ? -6.471 -5.433 3.534 1.00 98.94 88 ILE A N 1
ATOM 633 C CA . ILE A 1 88 ? -5.402 -6.426 3.387 1.00 98.94 88 ILE A CA 1
ATOM 634 C C . ILE A 1 88 ? -4.581 -6.140 2.134 1.00 98.94 88 ILE A C 1
ATOM 636 O O . ILE A 1 88 ? -5.097 -6.181 1.023 1.00 98.94 88 ILE A O 1
ATOM 640 N N . PHE A 1 89 ? -3.280 -5.950 2.317 1.00 98.94 89 PHE A N 1
ATOM 641 C CA . PHE A 1 89 ? -2.269 -5.908 1.269 1.00 98.94 89 PHE A CA 1
ATOM 642 C C . PHE A 1 89 ? -1.335 -7.101 1.429 1.00 98.94 89 PHE A C 1
ATOM 644 O O . PHE A 1 89 ? -0.521 -7.140 2.356 1.00 98.94 89 PHE A O 1
ATOM 651 N N . LYS A 1 90 ? -1.446 -8.079 0.531 1.00 98.81 90 LYS A N 1
ATOM 652 C CA . LYS A 1 90 ? -0.703 -9.336 0.612 1.00 98.81 90 LYS A CA 1
ATOM 653 C C . LYS A 1 90 ? 0.110 -9.607 -0.649 1.00 98.81 90 LYS A C 1
ATOM 655 O O . LYS A 1 90 ? -0.445 -9.598 -1.740 1.00 98.81 90 LYS A O 1
ATOM 660 N N . ASN A 1 91 ? 1.389 -9.952 -0.500 1.00 98.69 91 ASN A N 1
ATOM 661 C CA . ASN A 1 91 ? 2.250 -10.391 -1.609 1.00 98.69 91 ASN A CA 1
ATOM 662 C C . ASN A 1 91 ? 2.316 -9.398 -2.791 1.00 98.69 91 ASN A C 1
ATOM 664 O O . ASN A 1 91 ? 2.516 -9.814 -3.932 1.00 98.69 91 ASN A O 1
ATOM 668 N N . ASN A 1 92 ? 2.105 -8.100 -2.563 1.00 98.75 92 ASN A N 1
ATOM 669 C CA . ASN A 1 92 ? 2.220 -7.119 -3.638 1.00 98.75 92 ASN A CA 1
ATOM 670 C C . ASN A 1 92 ? 3.691 -6.759 -3.853 1.00 98.75 92 ASN A C 1
ATOM 672 O O . ASN A 1 92 ? 4.472 -6.694 -2.895 1.00 98.75 92 ASN A O 1
ATOM 676 N N . LYS A 1 93 ? 4.077 -6.535 -5.110 1.00 97.69 93 LYS A N 1
ATOM 677 C CA . LYS A 1 93 ? 5.476 -6.333 -5.472 1.00 97.69 93 LYS A CA 1
ATOM 678 C C . LYS A 1 93 ? 5.685 -5.171 -6.436 1.00 97.69 93 LYS A C 1
ATOM 680 O O . LYS A 1 93 ? 5.095 -5.118 -7.514 1.00 97.69 93 LYS A O 1
ATOM 685 N N . ALA A 1 94 ? 6.603 -4.284 -6.061 1.00 96.31 94 ALA A N 1
ATOM 686 C CA . ALA A 1 94 ? 7.180 -3.269 -6.934 1.00 96.31 94 ALA A CA 1
ATOM 687 C C . ALA A 1 94 ? 8.539 -3.774 -7.452 1.00 96.31 94 ALA A C 1
ATOM 689 O O . ALA A 1 94 ? 9.525 -3.810 -6.720 1.00 96.31 94 ALA A O 1
ATOM 690 N N . LEU A 1 95 ? 8.598 -4.213 -8.709 1.00 92.50 95 LEU A N 1
ATOM 691 C CA . LEU A 1 95 ? 9.760 -4.909 -9.279 1.00 92.50 95 LEU A CA 1
ATOM 692 C C . LEU A 1 95 ? 10.970 -4.022 -9.558 1.00 92.50 95 LEU A C 1
ATOM 694 O O . LEU A 1 95 ? 12.060 -4.544 -9.775 1.00 92.50 95 LEU A O 1
ATOM 698 N N . ARG A 1 96 ? 10.770 -2.710 -9.664 1.00 89.25 96 ARG A N 1
ATOM 699 C CA . ARG A 1 96 ? 11.779 -1.802 -10.230 1.00 89.25 96 ARG A CA 1
ATOM 700 C C . ARG A 1 96 ? 12.028 -0.575 -9.374 1.00 89.25 96 ARG A C 1
ATOM 702 O O . ARG A 1 96 ? 13.113 -0.011 -9.417 1.00 89.25 96 ARG A O 1
ATOM 709 N N . ARG A 1 97 ? 11.004 -0.147 -8.642 1.00 92.19 97 ARG A N 1
ATOM 710 C CA . ARG A 1 97 ? 10.994 1.048 -7.809 1.00 92.19 97 ARG A CA 1
ATOM 711 C C . ARG A 1 97 ? 10.453 0.682 -6.428 1.00 92.19 97 ARG A C 1
ATOM 713 O O . ARG A 1 97 ? 10.824 -0.345 -5.857 1.00 92.19 97 ARG A O 1
ATOM 720 N N . SER A 1 98 ? 9.596 1.533 -5.892 1.00 95.19 98 SER A N 1
ATOM 721 C CA . SER A 1 98 ? 9.283 1.612 -4.476 1.00 95.19 98 SER A CA 1
ATOM 722 C C . SER A 1 98 ? 7.799 1.368 -4.203 1.00 95.19 98 SER A C 1
ATOM 724 O O . SER A 1 98 ? 6.977 1.348 -5.125 1.00 95.19 98 SER A O 1
ATOM 726 N N . GLY A 1 99 ? 7.455 1.172 -2.929 1.00 96.56 99 GLY A N 1
ATOM 727 C CA . GLY A 1 99 ? 6.078 0.969 -2.486 1.00 96.56 99 GLY A CA 1
ATOM 728 C C . GLY A 1 99 ? 5.514 -0.369 -2.955 1.00 96.56 99 GLY A C 1
ATOM 729 O O . GLY A 1 99 ? 4.703 -0.418 -3.878 1.00 96.56 99 GLY A O 1
ATOM 730 N N . GLY A 1 100 ? 5.952 -1.472 -2.346 1.00 97.69 100 GLY A N 1
ATOM 731 C CA . GLY A 1 100 ? 5.558 -2.811 -2.798 1.00 97.69 100 GLY A CA 1
ATOM 732 C C . GLY A 1 100 ? 4.049 -3.049 -2.771 1.00 97.69 100 GLY A C 1
ATOM 733 O O . GLY A 1 100 ? 3.505 -3.627 -3.705 1.00 97.69 100 GLY A O 1
ATOM 734 N N . ALA A 1 101 ? 3.349 -2.523 -1.767 1.00 98.62 101 ALA A N 1
ATOM 735 C CA . ALA A 1 101 ? 1.890 -2.469 -1.725 1.00 98.62 101 ALA A CA 1
ATOM 736 C C . ALA A 1 101 ? 1.348 -1.139 -2.255 1.00 98.62 101 ALA A C 1
ATOM 738 O O . ALA A 1 101 ? 0.482 -1.133 -3.131 1.00 98.62 101 ALA A O 1
ATOM 739 N N . MET A 1 102 ? 1.848 -0.021 -1.728 1.00 98.50 102 MET A N 1
ATOM 740 C CA . MET A 1 102 ? 1.332 1.311 -2.021 1.00 98.50 102 MET A CA 1
ATOM 741 C C . MET A 1 102 ? 2.442 2.319 -2.283 1.00 98.50 102 MET A C 1
ATOM 743 O O . MET A 1 102 ? 3.417 2.404 -1.536 1.00 98.50 102 MET A O 1
ATOM 747 N N . HIS A 1 103 ? 2.222 3.154 -3.293 1.00 97.94 103 HIS A N 1
ATOM 748 C CA . HIS A 1 103 ? 2.978 4.375 -3.512 1.00 97.94 103 HIS A CA 1
ATOM 749 C C . HIS A 1 103 ? 2.024 5.564 -3.661 1.00 97.94 103 HIS A C 1
ATOM 751 O O . HIS A 1 103 ? 1.144 5.558 -4.523 1.00 97.94 103 HIS A O 1
ATOM 757 N N . SER A 1 104 ? 2.186 6.571 -2.805 1.00 97.56 104 SER A N 1
ATOM 758 C CA . SER A 1 104 ? 1.420 7.820 -2.845 1.00 97.56 104 SER A CA 1
ATOM 759 C C . SER A 1 104 ? 2.136 8.886 -2.019 1.00 97.56 104 SER A C 1
ATOM 761 O O . SER A 1 104 ? 2.645 8.540 -0.955 1.00 97.56 104 SER A O 1
ATOM 763 N N . PRO A 1 105 ? 2.141 10.179 -2.398 1.00 97.00 105 PRO A N 1
ATOM 764 C CA . PRO A 1 105 ? 2.731 11.224 -1.560 1.00 97.00 105 PRO A CA 1
ATOM 765 C C . PRO A 1 105 ? 2.139 11.280 -0.152 1.00 97.00 105 PRO A C 1
ATOM 767 O O . PRO A 1 105 ? 2.875 11.487 0.811 1.00 97.00 105 PRO A O 1
ATOM 770 N N . THR A 1 106 ? 0.830 11.053 -0.020 1.00 97.81 106 THR A N 1
ATOM 771 C CA . THR A 1 106 ? 0.166 10.945 1.284 1.00 97.81 106 THR A CA 1
ATOM 772 C C . THR A 1 106 ? -0.564 9.616 1.405 1.00 97.81 106 THR A C 1
ATOM 774 O O . THR A 1 106 ? -1.294 9.213 0.493 1.00 97.81 106 THR A O 1
ATOM 777 N N . ILE A 1 107 ? -0.375 8.939 2.536 1.00 98.62 107 ILE A N 1
ATOM 778 C CA . ILE A 1 107 ? -1.103 7.729 2.916 1.00 98.62 107 ILE A CA 1
ATOM 779 C C . ILE A 1 107 ? -1.747 7.970 4.280 1.00 98.62 107 ILE A C 1
ATOM 781 O O . ILE A 1 107 ? -1.059 8.266 5.260 1.00 98.62 107 ILE A O 1
ATOM 785 N N . THR A 1 108 ? -3.069 7.815 4.336 1.00 98.81 108 THR A N 1
ATOM 786 C CA . THR A 1 108 ? -3.849 7.950 5.568 1.00 98.81 108 THR A CA 1
ATOM 787 C C . THR A 1 108 ? -4.627 6.673 5.833 1.00 98.81 108 THR A C 1
ATOM 789 O O . THR A 1 108 ? -5.445 6.243 5.025 1.00 98.81 108 THR A O 1
ATOM 792 N N . LEU A 1 109 ? -4.382 6.082 6.994 1.00 98.75 109 LEU A N 1
ATOM 793 C CA . LEU A 1 109 ? -5.128 4.963 7.545 1.00 98.75 109 LEU A CA 1
ATOM 794 C C . LEU A 1 109 ? -5.723 5.452 8.860 1.00 98.75 109 LEU A C 1
ATOM 796 O O . LEU A 1 109 ? -4.993 5.634 9.837 1.00 98.75 109 LEU A O 1
ATOM 800 N N . GLU A 1 110 ? -7.025 5.703 8.908 1.00 98.50 110 GLU A N 1
ATOM 801 C CA . GLU A 1 110 ? -7.633 6.267 10.111 1.00 98.50 110 GLU A CA 1
ATOM 802 C C . GLU A 1 110 ? -9.015 5.723 10.431 1.00 98.50 110 GLU A C 1
ATOM 804 O O . GLU A 1 110 ? -9.811 5.445 9.548 1.00 98.50 110 GLU A O 1
ATOM 809 N N . ASN A 1 111 ? -9.330 5.622 11.720 1.00 98.56 111 ASN A N 1
ATOM 810 C CA . ASN A 1 111 ? -10.674 5.271 12.182 1.00 98.56 111 ASN A CA 1
ATOM 811 C C . ASN A 1 111 ? -11.214 3.948 11.605 1.00 98.56 111 ASN A C 1
ATOM 813 O O . ASN A 1 111 ? -12.426 3.820 11.466 1.00 98.56 111 ASN A O 1
ATOM 817 N N . ASN A 1 112 ? -10.363 2.977 11.259 1.00 98.69 112 ASN A N 1
ATOM 818 C CA . ASN A 1 112 ? -10.809 1.683 10.738 1.00 98.69 112 ASN A CA 1
ATOM 819 C C . ASN A 1 112 ? -10.964 0.673 11.893 1.00 98.69 112 ASN A C 1
ATOM 821 O O . ASN A 1 112 ? -9.963 0.353 12.547 1.00 98.69 112 ASN A O 1
ATOM 825 N N . PRO A 1 113 ? -12.185 0.172 12.178 1.00 98.38 113 PRO A N 1
ATOM 826 C CA . PRO A 1 113 ? -12.385 -0.896 13.160 1.00 98.38 113 PRO A CA 1
ATOM 827 C C . PRO A 1 113 ? -11.895 -2.267 12.676 1.00 98.38 113 PRO A C 1
ATOM 829 O O . PRO A 1 113 ? -11.532 -3.111 13.499 1.00 98.38 113 PRO A O 1
ATOM 832 N N . GLY A 1 114 ? -11.886 -2.491 11.358 1.00 98.44 114 GLY A N 1
ATOM 833 C CA . GLY A 1 114 ? -11.305 -3.684 10.751 1.00 98.44 114 GLY A CA 1
ATOM 834 C C . GLY A 1 114 ? -9.788 -3.746 10.937 1.00 98.44 114 GLY A C 1
ATOM 835 O O . GLY A 1 114 ? -9.123 -2.733 11.171 1.00 98.44 114 GLY A O 1
ATOM 836 N N . ILE A 1 115 ? -9.224 -4.948 10.821 1.00 98.56 115 ILE A N 1
ATOM 837 C CA . ILE A 1 115 ? -7.773 -5.142 10.873 1.00 98.56 115 ILE A CA 1
ATOM 838 C C . ILE A 1 115 ? -7.147 -4.584 9.597 1.00 98.56 115 ILE A C 1
ATOM 840 O O . ILE A 1 115 ? -7.639 -4.836 8.495 1.00 98.56 115 ILE A O 1
ATOM 844 N N . ILE A 1 116 ? -6.015 -3.896 9.738 1.00 98.88 116 ILE A N 1
ATOM 845 C CA . ILE A 1 116 ? -5.184 -3.487 8.605 1.00 98.88 116 ILE A CA 1
ATOM 846 C C . ILE A 1 116 ? -3.938 -4.370 8.564 1.00 98.88 116 ILE A C 1
ATOM 848 O O . ILE A 1 116 ? -3.213 -4.482 9.551 1.00 98.88 116 ILE A O 1
ATOM 852 N N . SER A 1 117 ? -3.664 -5.004 7.426 1.00 98.81 117 SER A N 1
ATOM 853 C CA . SER A 1 117 ? -2.522 -5.906 7.278 1.00 98.81 117 SER A CA 1
ATOM 854 C C . SER A 1 117 ? -1.744 -5.637 5.998 1.00 98.81 117 SER A C 1
ATOM 856 O O . SER A 1 117 ? -2.294 -5.700 4.903 1.00 98.81 117 SER A O 1
ATOM 858 N N . PHE A 1 118 ? -0.445 -5.402 6.149 1.00 98.88 118 PHE A N 1
ATOM 859 C CA . PHE A 1 118 ? 0.558 -5.421 5.093 1.00 98.88 118 PHE A CA 1
ATOM 860 C C . PHE A 1 118 ? 1.451 -6.634 5.318 1.00 98.88 118 PHE A C 1
ATOM 862 O O . PHE A 1 118 ? 2.276 -6.648 6.236 1.00 98.88 118 PHE A O 1
ATOM 869 N N . HIS A 1 119 ? 1.266 -7.662 4.502 1.00 98.69 119 HIS A N 1
ATOM 870 C CA . HIS A 1 119 ? 1.935 -8.943 4.649 1.00 98.69 119 HIS A CA 1
ATOM 871 C C . HIS A 1 119 ? 2.703 -9.336 3.386 1.00 98.69 119 HIS A C 1
ATOM 873 O O . HIS A 1 119 ? 2.120 -9.382 2.302 1.00 98.69 119 HIS A O 1
ATOM 879 N N . ASN A 1 120 ? 3.985 -9.684 3.532 1.00 98.44 120 ASN A N 1
ATOM 880 C CA . ASN A 1 120 ? 4.839 -10.167 2.437 1.00 98.44 120 ASN A CA 1
ATOM 881 C C . ASN A 1 120 ? 4.908 -9.212 1.227 1.00 98.44 120 ASN A C 1
ATOM 883 O O . ASN A 1 120 ? 5.024 -9.662 0.086 1.00 98.44 120 ASN A O 1
ATOM 887 N N . ASN A 1 121 ? 4.788 -7.899 1.426 1.00 98.69 121 ASN A N 1
ATOM 888 C CA . ASN A 1 121 ? 4.949 -6.959 0.318 1.00 98.69 121 ASN A CA 1
ATOM 889 C C . ASN A 1 121 ? 6.431 -6.643 0.118 1.00 98.69 121 ASN A C 1
ATOM 891 O O . ASN A 1 121 ? 7.201 -6.600 1.079 1.00 98.69 121 ASN A O 1
ATOM 895 N N . SER A 1 122 ? 6.845 -6.431 -1.128 1.00 97.88 122 SER A N 1
ATOM 896 C CA . SER A 1 122 ? 8.249 -6.143 -1.416 1.00 97.88 122 SER A CA 1
ATOM 897 C C . SER A 1 122 ? 8.452 -5.085 -2.486 1.00 97.88 122 SER A C 1
ATOM 899 O O . SER A 1 122 ? 7.663 -4.960 -3.424 1.00 97.88 122 SER A O 1
ATOM 901 N N . SER A 1 123 ? 9.542 -4.334 -2.372 1.00 96.44 123 SER A N 1
ATOM 902 C CA . SER A 1 123 ? 9.965 -3.388 -3.399 1.00 96.44 123 SER A CA 1
ATOM 903 C C . SER A 1 123 ? 11.454 -3.517 -3.699 1.00 96.44 123 SER A C 1
ATOM 905 O O . SER A 1 123 ? 12.236 -3.975 -2.866 1.00 96.44 123 SER A O 1
ATOM 907 N N . ALA A 1 124 ? 11.843 -3.133 -4.912 1.00 95.00 124 ALA A N 1
ATOM 908 C CA . ALA A 1 124 ? 13.226 -3.210 -5.367 1.00 95.00 124 ALA A CA 1
ATOM 909 C C . ALA A 1 124 ? 14.098 -2.049 -4.868 1.00 95.00 124 ALA A C 1
ATOM 911 O O . ALA A 1 124 ? 15.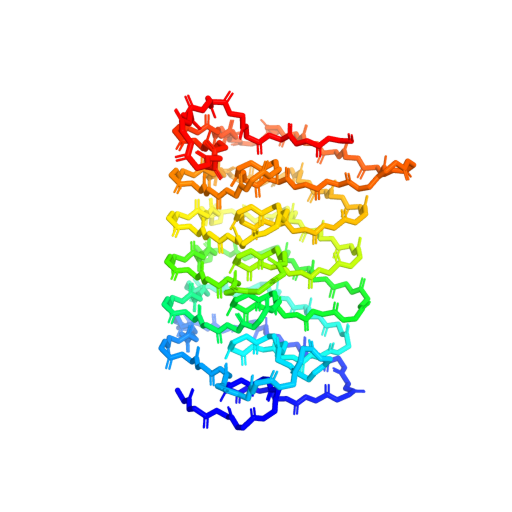313 -2.120 -5.013 1.00 95.00 124 ALA A O 1
ATOM 912 N N . VAL A 1 125 ? 13.503 -0.981 -4.321 1.00 94.38 125 VAL A N 1
ATOM 913 C CA . VAL A 1 125 ? 14.239 0.230 -3.922 1.00 94.38 125 VAL A CA 1
ATOM 914 C C . VAL A 1 125 ? 13.864 0.669 -2.504 1.00 94.38 125 VAL A C 1
ATOM 916 O O . VAL A 1 125 ? 14.646 0.462 -1.579 1.00 94.38 125 VAL A O 1
ATOM 919 N N . GLN A 1 126 ? 12.672 1.237 -2.301 1.00 95.31 126 GLN A N 1
ATOM 920 C CA . GLN A 1 126 ? 12.250 1.788 -1.006 1.00 95.31 126 GLN A CA 1
ATOM 921 C C . GLN A 1 126 ? 10.846 1.336 -0.609 1.00 95.31 126 GLN A C 1
ATOM 923 O O . GLN A 1 126 ? 9.980 1.161 -1.468 1.00 95.31 126 GLN A O 1
ATOM 928 N N . GLY A 1 127 ? 10.599 1.183 0.691 1.00 96.44 127 GLY A N 1
ATOM 929 C CA . GLY A 1 127 ? 9.268 0.928 1.234 1.00 96.44 127 GLY A CA 1
ATOM 930 C C . GLY A 1 127 ? 8.689 -0.402 0.765 1.00 96.44 127 GLY A C 1
ATOM 931 O O . GLY A 1 127 ? 7.914 -0.434 -0.197 1.00 96.44 127 GLY A O 1
ATOM 932 N N . GLY A 1 128 ? 9.049 -1.507 1.421 1.00 97.31 128 GLY A N 1
ATOM 933 C CA . GLY A 1 128 ? 8.588 -2.833 0.995 1.00 97.31 128 GLY A CA 1
ATOM 934 C C . GLY A 1 128 ? 7.064 -2.966 1.010 1.00 97.31 128 GLY A C 1
ATOM 935 O O . GLY A 1 128 ? 6.501 -3.580 0.111 1.00 97.31 128 GLY A O 1
ATOM 936 N N . ALA A 1 129 ? 6.370 -2.296 1.933 1.00 98.31 129 ALA A N 1
ATOM 937 C CA . ALA A 1 129 ? 4.926 -2.087 1.848 1.00 98.31 129 ALA A CA 1
ATOM 938 C C . ALA A 1 129 ? 4.586 -0.714 1.252 1.00 98.31 129 ALA A C 1
ATOM 940 O O . ALA A 1 129 ? 3.910 -0.639 0.228 1.00 98.31 129 ALA A O 1
ATOM 941 N N . CYS A 1 130 ? 5.057 0.368 1.866 1.00 98.38 130 CYS A N 1
ATOM 942 C CA . CYS A 1 130 ? 4.605 1.722 1.568 1.00 98.38 130 CYS A CA 1
ATOM 943 C C . CYS A 1 130 ? 5.778 2.660 1.281 1.00 98.38 130 CYS A C 1
ATOM 945 O O . CYS A 1 130 ? 6.726 2.726 2.063 1.00 98.38 130 CYS A O 1
ATOM 947 N N . LEU A 1 131 ? 5.657 3.443 0.209 1.00 97.31 131 LEU A N 1
ATOM 948 C CA . LEU A 1 131 ? 6.444 4.656 -0.013 1.00 97.31 131 LEU A CA 1
ATOM 949 C C . LEU A 1 131 ? 5.505 5.868 0.021 1.00 97.31 131 LEU A C 1
ATOM 951 O O . LEU A 1 131 ? 4.524 5.903 -0.728 1.00 97.31 131 LEU A O 1
ATOM 955 N N . CYS A 1 132 ? 5.826 6.865 0.846 1.00 97.06 132 CYS A N 1
ATOM 956 C CA . CYS A 1 132 ? 5.106 8.140 0.887 1.00 97.06 132 CYS A CA 1
ATOM 957 C C . CYS A 1 132 ? 5.941 9.272 1.491 1.00 97.06 132 CYS A C 1
ATOM 959 O O . CYS A 1 132 ? 6.933 9.025 2.159 1.00 97.06 132 CYS A O 1
ATOM 961 N N . THR A 1 133 ? 5.504 10.519 1.335 1.00 96.31 133 THR A N 1
ATOM 962 C CA . THR A 1 133 ? 6.071 11.656 2.079 1.00 96.31 133 THR A CA 1
ATOM 963 C C . THR A 1 133 ? 5.366 11.840 3.418 1.00 96.31 133 THR A C 1
ATOM 965 O O . THR A 1 133 ? 6.012 12.097 4.423 1.00 96.31 133 THR A O 1
ATOM 968 N N . ASN A 1 134 ? 4.042 11.691 3.455 1.00 97.25 134 ASN A N 1
ATOM 969 C CA . ASN A 1 134 ? 3.252 11.838 4.673 1.00 97.25 134 ASN A CA 1
ATOM 970 C C . ASN A 1 134 ? 2.534 10.532 4.989 1.00 97.25 134 ASN A C 1
ATOM 972 O O . ASN A 1 134 ? 1.718 10.060 4.195 1.00 97.25 134 ASN A O 1
ATOM 976 N N . PHE A 1 135 ? 2.805 9.984 6.170 1.00 98.06 135 PHE A N 1
ATOM 977 C CA . PHE A 1 135 ? 2.164 8.769 6.653 1.00 98.06 135 PHE A CA 1
ATOM 978 C C . PHE A 1 135 ? 1.376 9.068 7.921 1.00 98.06 135 PHE A C 1
ATOM 980 O O . PHE A 1 135 ? 1.933 9.540 8.912 1.00 98.06 135 PHE A O 1
ATOM 987 N N . THR A 1 136 ? 0.076 8.788 7.902 1.00 98.56 136 THR A N 1
ATOM 988 C CA . THR A 1 136 ? -0.776 8.897 9.087 1.00 98.56 136 THR A CA 1
ATOM 989 C C . THR A 1 136 ? -1.460 7.572 9.365 1.00 98.56 136 THR A C 1
ATOM 991 O O . THR A 1 136 ? -2.205 7.056 8.537 1.00 98.56 136 THR A O 1
ATOM 994 N N . LEU A 1 137 ? -1.238 7.063 10.569 1.00 98.44 137 LEU A N 1
ATOM 995 C CA . LEU A 1 137 ? -1.902 5.912 11.149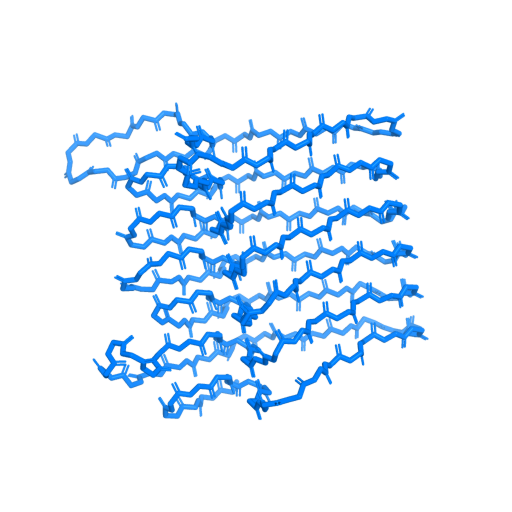 1.00 98.44 137 LEU A CA 1
ATOM 996 C C . LEU A 1 137 ? -2.401 6.318 12.533 1.00 98.44 137 LEU A C 1
ATOM 998 O O . LEU A 1 137 ? -1.600 6.589 13.423 1.00 98.44 137 LEU A O 1
ATOM 1002 N N . ARG A 1 138 ? -3.721 6.394 12.707 1.00 98.19 138 ARG A N 1
ATOM 1003 C CA . ARG A 1 138 ? -4.353 6.823 13.967 1.00 98.19 138 ARG A CA 1
ATOM 1004 C C . ARG A 1 138 ? -5.735 6.211 14.133 1.00 98.19 138 ARG A C 1
ATOM 1006 O O . ARG A 1 138 ? -6.413 5.962 13.141 1.00 98.19 138 ARG A O 1
ATOM 1013 N N . ASN A 1 139 ? -6.195 6.028 15.365 1.00 98.06 139 ASN A N 1
ATOM 1014 C CA . ASN A 1 139 ? -7.558 5.577 15.667 1.00 98.06 139 ASN A CA 1
ATOM 1015 C C . ASN A 1 139 ? -8.002 4.270 14.978 1.00 98.06 139 ASN A C 1
ATOM 1017 O O . ASN A 1 139 ? -9.208 4.036 14.849 1.00 98.06 139 ASN A O 1
ATOM 1021 N N . ASN A 1 140 ? -7.071 3.433 14.521 1.00 98.50 140 ASN A N 1
ATOM 1022 C CA . ASN A 1 140 ? -7.385 2.122 13.956 1.00 98.50 140 ASN A CA 1
ATOM 1023 C C . ASN A 1 140 ? -7.390 1.067 15.062 1.00 98.50 140 ASN A C 1
ATOM 1025 O O . ASN A 1 140 ? -6.791 1.271 16.119 1.00 98.50 140 ASN A O 1
ATOM 1029 N N . ASN A 1 141 ? -8.042 -0.062 14.792 1.00 97.88 141 ASN A N 1
ATOM 1030 C CA . ASN A 1 141 ? -7.875 -1.285 15.570 1.00 97.88 141 ASN A CA 1
ATOM 1031 C C . ASN A 1 141 ? -6.455 -1.865 15.345 1.00 97.88 141 ASN A C 1
ATOM 1033 O O . ASN A 1 141 ? -5.474 -1.127 15.265 1.00 97.88 141 ASN A O 1
ATOM 1037 N N . HIS A 1 142 ? -6.296 -3.182 15.233 1.00 98.44 142 HIS A N 1
ATOM 1038 C CA . HIS A 1 142 ? -4.989 -3.780 14.995 1.00 98.44 142 HIS A CA 1
ATOM 1039 C C . HIS A 1 142 ? -4.439 -3.467 13.596 1.00 98.44 142 HIS A C 1
ATOM 1041 O O . HIS A 1 142 ? -5.122 -3.651 12.584 1.00 98.44 142 HIS A O 1
ATOM 1047 N N . VAL A 1 143 ? -3.170 -3.051 13.545 1.00 98.81 143 VAL A N 1
ATOM 1048 C CA . VAL A 1 143 ? -2.417 -2.829 12.309 1.00 98.81 143 VAL A CA 1
ATOM 1049 C C . VAL A 1 143 ? -1.132 -3.646 12.314 1.00 98.81 143 VAL A C 1
ATOM 1051 O O . VAL A 1 143 ? -0.343 -3.587 13.257 1.00 98.81 143 VAL A O 1
ATOM 1054 N N . TYR A 1 144 ? -0.896 -4.383 11.233 1.00 98.75 144 TYR A N 1
ATOM 1055 C CA . TYR A 1 144 ? 0.244 -5.281 11.100 1.00 98.75 144 TYR A CA 1
ATOM 1056 C C . TYR A 1 144 ? 1.048 -4.967 9.843 1.00 98.75 144 TYR A C 1
ATOM 1058 O O . TYR A 1 144 ? 0.520 -5.009 8.735 1.00 98.75 144 TYR A O 1
ATOM 1066 N N . PHE A 1 145 ? 2.346 -4.749 10.011 1.00 98.69 145 PHE A N 1
ATOM 1067 C CA . PHE A 1 145 ? 3.341 -4.780 8.946 1.00 98.69 145 PHE A CA 1
ATOM 1068 C C . PHE A 1 145 ? 4.238 -5.986 9.193 1.00 98.69 145 PHE A C 1
ATOM 1070 O O . PHE A 1 145 ? 5.066 -5.978 10.106 1.00 98.69 145 PHE A O 1
ATOM 1077 N N . THR A 1 146 ? 4.035 -7.042 8.413 1.00 98.38 146 THR A N 1
ATOM 1078 C CA . THR A 1 146 ? 4.709 -8.327 8.605 1.00 98.38 146 THR A CA 1
ATOM 1079 C C . THR A 1 146 ? 5.423 -8.786 7.348 1.00 98.38 146 THR A C 1
ATOM 1081 O O . THR A 1 146 ? 4.836 -8.761 6.266 1.00 98.38 146 THR A O 1
ATOM 1084 N N . ASN A 1 147 ? 6.666 -9.252 7.496 1.00 97.50 147 ASN A N 1
ATOM 1085 C CA . ASN A 1 147 ? 7.442 -9.855 6.407 1.00 97.50 147 ASN A CA 1
ATOM 1086 C C . ASN A 1 147 ? 7.587 -8.958 5.164 1.00 97.50 147 ASN A C 1
ATOM 1088 O O . ASN A 1 147 ? 7.695 -9.463 4.048 1.00 97.50 147 ASN A O 1
ATOM 1092 N N . ASN A 1 148 ? 7.521 -7.635 5.319 1.00 98.25 148 ASN A N 1
ATOM 1093 C CA . ASN A 1 148 ? 7.720 -6.738 4.189 1.00 98.25 148 ASN A CA 1
ATOM 1094 C C . ASN A 1 148 ? 9.219 -6.502 3.975 1.00 98.25 148 ASN A C 1
ATOM 1096 O O . ASN A 1 148 ? 9.986 -6.469 4.941 1.00 98.25 148 ASN A O 1
ATOM 1100 N N . SER A 1 149 ? 9.645 -6.333 2.726 1.00 96.94 149 SER A N 1
ATOM 1101 C CA . SER A 1 149 ? 11.071 -6.220 2.422 1.00 96.94 149 SER A CA 1
ATOM 1102 C C . SER A 1 149 ? 11.406 -5.234 1.310 1.00 96.94 149 SER A C 1
ATOM 1104 O O . SER A 1 149 ? 10.769 -5.236 0.256 1.00 96.94 149 SER A O 1
ATOM 1106 N N . SER A 1 150 ? 12.469 -4.461 1.491 1.00 95.50 150 SER A N 1
ATOM 1107 C CA . SER A 1 150 ? 13.040 -3.580 0.463 1.00 95.50 150 SER A CA 1
ATOM 1108 C C . SER A 1 150 ? 14.468 -3.192 0.834 1.00 95.50 150 SER A C 1
ATOM 1110 O O . SER A 1 150 ? 14.789 -3.214 2.015 1.00 95.50 150 SER A O 1
ATOM 1112 N N . PRO A 1 151 ? 15.331 -2.774 -0.104 1.00 93.88 151 PRO A N 1
ATOM 1113 C CA . PRO A 1 151 ? 16.674 -2.292 0.235 1.00 93.88 151 PRO A CA 1
ATOM 1114 C C . PRO A 1 151 ? 16.710 -1.074 1.169 1.00 93.88 151 PRO A C 1
ATOM 1116 O O . PRO A 1 151 ? 17.740 -0.823 1.785 1.00 93.88 151 PRO A O 1
ATOM 1119 N N . GLN A 1 152 ? 15.614 -0.313 1.283 1.00 92.75 152 GLN A N 1
ATOM 1120 C CA . GLN A 1 152 ? 15.454 0.801 2.227 1.00 92.75 152 GLN A CA 1
ATOM 1121 C C . GLN A 1 152 ? 14.026 0.818 2.800 1.00 92.75 152 GLN A C 1
ATOM 1123 O O . GLN A 1 152 ? 13.058 0.865 2.040 1.00 92.75 152 GLN A O 1
ATOM 1128 N N . GLY A 1 153 ? 13.878 0.786 4.129 1.00 93.44 153 GLY A N 1
ATOM 1129 C CA . GLY A 1 153 ? 12.581 0.781 4.822 1.00 93.44 153 GLY A CA 1
ATOM 1130 C C . GLY A 1 153 ? 11.716 -0.446 4.516 1.00 93.44 153 GLY A C 1
ATOM 1131 O O . GLY A 1 153 ? 10.779 -0.353 3.724 1.00 93.44 153 GLY A O 1
ATOM 1132 N N . GLY A 1 154 ? 11.999 -1.586 5.160 1.00 95.12 154 GLY A N 1
ATOM 1133 C CA . GLY A 1 154 ? 11.392 -2.881 4.827 1.00 95.12 154 GLY A CA 1
ATOM 1134 C C . GLY A 1 154 ? 9.861 -2.880 4.809 1.00 95.12 154 GLY A C 1
ATOM 1135 O O . GLY A 1 154 ? 9.262 -3.523 3.958 1.00 95.12 154 GLY A O 1
ATOM 1136 N N . ALA A 1 155 ? 9.202 -2.108 5.677 1.00 97.25 155 ALA A N 1
ATOM 1137 C CA . ALA A 1 155 ? 7.766 -1.846 5.579 1.00 97.25 155 ALA A CA 1
ATOM 1138 C C . ALA A 1 155 ? 7.477 -0.456 5.003 1.00 97.25 155 ALA A C 1
ATOM 1140 O O . ALA A 1 155 ? 6.791 -0.347 3.991 1.00 97.25 155 ALA A O 1
ATOM 1141 N N . LEU A 1 156 ? 7.984 0.597 5.636 1.00 97.50 156 LEU A N 1
ATOM 1142 C CA . LEU A 1 156 ? 7.688 1.984 5.299 1.00 97.50 156 LEU A CA 1
ATOM 1143 C C . LEU A 1 156 ? 8.978 2.733 4.975 1.00 97.50 156 LEU A C 1
ATOM 1145 O O . LEU A 1 156 ? 9.957 2.656 5.717 1.00 97.50 156 LEU A O 1
ATOM 1149 N N . PHE A 1 157 ? 8.950 3.504 3.899 1.00 96.88 157 PHE A N 1
ATOM 1150 C CA . PHE A 1 157 ? 9.958 4.516 3.625 1.00 96.88 157 PHE A CA 1
ATOM 1151 C C . PHE A 1 157 ? 9.287 5.875 3.458 1.00 96.88 157 PHE A C 1
ATOM 1153 O O . PHE A 1 157 ? 8.277 5.980 2.751 1.00 96.88 157 PHE A O 1
ATOM 1160 N N . THR A 1 158 ? 9.871 6.902 4.071 1.00 94.69 158 THR A N 1
ATOM 1161 C CA . THR A 1 158 ? 9.515 8.298 3.830 1.00 94.69 158 THR A CA 1
ATOM 1162 C C . THR A 1 158 ? 10.737 9.144 3.489 1.00 94.69 158 THR A C 1
ATOM 1164 O O . THR A 1 158 ? 11.852 8.806 3.862 1.00 94.69 158 THR A O 1
ATOM 1167 N N . ASN A 1 159 ? 10.531 10.215 2.718 1.00 85.75 159 ASN A N 1
ATOM 1168 C CA . ASN A 1 159 ? 11.605 11.127 2.312 1.00 85.75 159 ASN A CA 1
ATOM 1169 C C . ASN A 1 159 ? 11.902 12.160 3.412 1.00 85.75 159 ASN A C 1
ATOM 1171 O O . ASN A 1 159 ? 11.023 12.499 4.202 1.00 85.75 159 ASN A O 1
ATOM 1175 N N . SER A 1 160 ? 13.085 12.778 3.372 1.00 71.56 160 SER A N 1
ATOM 1176 C CA . SER A 1 160 ? 13.426 13.902 4.248 1.00 71.56 160 SER A CA 1
ATOM 1177 C C . SER A 1 160 ? 12.393 15.042 4.149 1.00 71.56 160 SER A C 1
ATOM 1179 O O . SER A 1 160 ? 11.909 15.377 3.066 1.00 71.56 160 SER A O 1
ATOM 1181 N N . ASN A 1 161 ? 12.039 15.632 5.299 1.00 76.56 161 ASN A N 1
ATOM 1182 C CA . ASN A 1 161 ? 10.893 16.541 5.517 1.00 76.56 161 ASN A CA 1
ATOM 1183 C C . ASN A 1 161 ? 9.501 15.871 5.556 1.00 76.56 161 ASN A C 1
ATOM 1185 O O . ASN A 1 161 ? 8.480 16.554 5.449 1.00 76.56 161 ASN A O 1
ATOM 1189 N N . SER A 1 162 ? 9.440 14.552 5.749 1.00 82.19 162 SER A N 1
ATOM 1190 C CA . SER A 1 162 ? 8.197 13.804 5.962 1.00 82.19 162 SER A CA 1
ATOM 1191 C C . SER A 1 162 ? 7.516 14.094 7.299 1.00 82.19 162 SER A C 1
ATOM 1193 O O . SER A 1 162 ? 8.182 14.266 8.322 1.00 82.19 162 SER A O 1
ATOM 1195 N N . GLN A 1 163 ? 6.183 14.010 7.327 1.00 91.00 163 GLN A N 1
ATOM 1196 C CA . GLN A 1 163 ? 5.432 13.833 8.570 1.00 91.00 163 GLN A CA 1
ATOM 1197 C C . GLN A 1 163 ? 4.991 12.378 8.716 1.00 91.00 163 GLN A C 1
ATOM 1199 O O . GLN A 1 163 ? 4.163 11.887 7.945 1.00 91.00 163 GLN A O 1
ATOM 1204 N N . VAL A 1 164 ? 5.497 11.709 9.750 1.00 95.50 164 VAL A N 1
ATOM 1205 C CA . VAL A 1 164 ? 5.053 10.369 10.142 1.00 95.50 164 VAL A CA 1
ATOM 1206 C C . VAL A 1 164 ? 4.327 10.459 11.475 1.00 95.50 164 VAL A C 1
ATOM 1208 O O . VAL A 1 164 ? 4.893 10.880 12.481 1.00 95.50 164 VAL A O 1
ATOM 1211 N N . ARG A 1 165 ? 3.052 10.068 11.479 1.00 96.50 165 ARG A N 1
ATOM 1212 C CA . ARG A 1 165 ? 2.223 9.940 12.680 1.00 96.50 165 ARG A CA 1
ATOM 1213 C C . ARG A 1 165 ? 1.743 8.506 12.783 1.00 96.50 165 ARG A C 1
ATOM 1215 O O . ARG A 1 165 ? 1.000 8.046 11.922 1.00 96.50 165 ARG A O 1
ATOM 1222 N N . ILE A 1 166 ? 2.171 7.814 13.829 1.00 97.25 166 ILE A N 1
ATOM 1223 C CA . ILE A 1 166 ? 1.746 6.451 14.139 1.00 97.25 166 ILE A CA 1
ATOM 1224 C C . ILE A 1 166 ? 1.213 6.476 15.561 1.00 97.25 166 ILE A C 1
ATOM 1226 O O . ILE A 1 166 ? 1.952 6.804 16.485 1.00 97.25 166 ILE A O 1
ATOM 1230 N N . SER A 1 167 ? -0.058 6.131 15.722 1.00 96.69 167 SER A N 1
ATOM 1231 C CA . SER A 1 167 ? -0.678 5.981 17.028 1.00 96.69 167 SER A CA 1
ATOM 1232 C C . SER A 1 167 ? -1.427 4.661 17.136 1.00 96.69 167 SER A C 1
ATOM 1234 O O . SER A 1 167 ? -2.156 4.254 16.229 1.00 96.69 167 SER A O 1
ATOM 1236 N N . ALA A 1 168 ? -1.242 4.004 18.274 1.00 94.88 168 ALA A N 1
ATOM 1237 C CA . ALA A 1 168 ? -1.873 2.746 18.647 1.00 94.88 168 ALA A CA 1
ATOM 1238 C C . ALA A 1 168 ? -3.098 3.005 19.547 1.00 94.88 168 ALA A C 1
ATOM 1240 O O . ALA A 1 168 ? -3.246 2.389 20.598 1.00 94.88 168 ALA A O 1
ATOM 1241 N N . ASP A 1 169 ? -3.951 3.963 19.159 1.00 93.38 169 ASP A N 1
ATOM 1242 C CA . ASP A 1 169 ? -4.998 4.523 20.035 1.00 93.38 169 ASP A CA 1
ATOM 1243 C C . ASP A 1 169 ? -6.055 3.497 20.474 1.00 93.38 169 ASP A C 1
ATOM 1245 O O . ASP A 1 169 ? -6.611 3.612 21.564 1.00 93.38 169 ASP A O 1
ATOM 1249 N N . LYS A 1 170 ? -6.382 2.521 19.613 1.00 95.38 170 LYS A N 1
ATOM 1250 C CA . LYS A 1 170 ? -7.462 1.542 19.859 1.00 95.38 170 LYS A CA 1
ATOM 1251 C C . LYS A 1 170 ? -7.025 0.083 19.732 1.00 95.38 170 LYS A C 1
ATOM 1253 O O . LYS A 1 170 ? -7.824 -0.810 19.989 1.00 95.38 170 LYS A O 1
ATOM 1258 N N . GLY A 1 171 ? -5.787 -0.169 19.324 1.00 95.06 171 GLY A N 1
ATOM 1259 C CA . GLY A 1 171 ? -5.272 -1.507 19.069 1.00 95.06 171 GLY A CA 1
ATOM 1260 C C . GLY A 1 171 ? -3.771 -1.491 18.812 1.00 95.06 171 GLY A C 1
ATOM 1261 O O . GLY A 1 171 ? -3.140 -0.440 18.734 1.00 95.06 171 GLY A O 1
ATOM 1262 N N . HIS A 1 172 ? -3.182 -2.678 18.702 1.00 96.94 172 HIS A N 1
ATOM 1263 C CA . HIS A 1 172 ? -1.742 -2.820 18.485 1.00 96.94 172 HIS A CA 1
ATOM 1264 C C . HIS A 1 172 ? -1.310 -2.393 17.082 1.00 96.94 172 HIS A C 1
ATOM 1266 O O . HIS A 1 172 ? -1.940 -2.766 16.094 1.00 96.94 172 HIS A O 1
ATOM 1272 N N . VAL A 1 173 ? -0.165 -1.716 17.004 1.00 98.31 173 VAL A N 1
ATOM 1273 C CA . VAL A 1 173 ? 0.576 -1.500 15.759 1.00 98.31 173 VAL A CA 1
ATOM 1274 C C . VAL A 1 173 ? 1.847 -2.335 15.829 1.00 98.31 173 VAL A C 1
ATOM 1276 O O . VAL A 1 173 ? 2.716 -2.071 16.658 1.00 98.31 173 VAL A O 1
ATOM 1279 N N . ILE A 1 174 ? 1.943 -3.367 14.993 1.00 98.19 174 ILE A N 1
ATOM 1280 C CA . ILE A 1 174 ? 3.042 -4.335 15.036 1.00 98.19 174 ILE A CA 1
ATOM 1281 C C . ILE A 1 174 ? 3.840 -4.284 13.741 1.00 98.19 174 ILE A C 1
ATOM 1283 O O . ILE A 1 174 ? 3.306 -4.511 12.656 1.00 98.19 174 ILE A O 1
ATOM 1287 N N . PHE A 1 175 ? 5.146 -4.078 13.882 1.00 97.75 175 PHE A N 1
ATOM 1288 C CA . PHE A 1 175 ? 6.128 -4.273 12.826 1.00 97.75 175 PHE A CA 1
ATOM 1289 C C . PHE A 1 175 ? 6.940 -5.527 13.149 1.00 97.75 175 PHE A C 1
ATOM 1291 O O . PHE A 1 175 ? 7.732 -5.523 14.089 1.00 97.75 175 PHE A O 1
ATOM 1298 N N . ASN A 1 176 ? 6.731 -6.611 12.404 1.00 97.06 176 ASN A N 1
ATOM 1299 C CA . ASN A 1 176 ? 7.395 -7.885 12.667 1.00 97.06 176 ASN A CA 1
ATOM 1300 C C . ASN A 1 176 ? 8.058 -8.443 11.407 1.00 97.06 176 ASN A C 1
ATOM 1302 O O . ASN A 1 176 ? 7.427 -8.545 10.359 1.00 97.06 176 ASN A O 1
ATOM 1306 N N . ASN A 1 177 ? 9.323 -8.842 11.529 1.00 95.31 177 ASN A N 1
ATOM 1307 C CA . ASN A 1 177 ? 10.09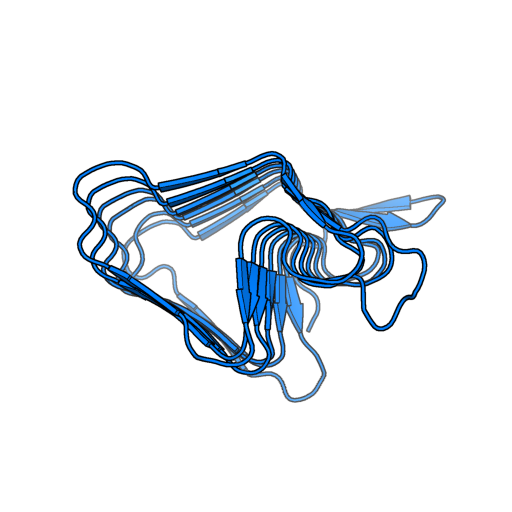1 -9.459 10.448 1.00 95.31 177 ASN A CA 1
ATOM 1308 C C . ASN A 1 177 ? 10.113 -8.641 9.138 1.00 95.31 177 ASN A C 1
ATOM 1310 O O . ASN A 1 177 ? 10.114 -9.209 8.054 1.00 95.31 177 ASN A O 1
ATOM 1314 N N . ASN A 1 178 ? 10.083 -7.306 9.221 1.00 96.94 178 ASN A N 1
ATOM 1315 C CA . ASN A 1 178 ? 10.327 -6.477 8.043 1.00 96.94 178 ASN A CA 1
ATOM 1316 C C . ASN A 1 178 ? 11.830 -6.234 7.901 1.00 96.94 178 ASN A C 1
ATOM 1318 O O . ASN A 1 178 ? 12.490 -5.847 8.877 1.00 96.94 178 ASN A O 1
ATOM 1322 N N . CYS A 1 179 ? 12.353 -6.455 6.702 1.00 92.69 179 CYS A N 1
ATOM 1323 C CA . CYS A 1 179 ? 13.786 -6.591 6.489 1.00 92.69 179 CYS A CA 1
ATOM 1324 C C . CYS A 1 179 ? 14.294 -5.753 5.318 1.00 92.69 179 CYS A C 1
ATOM 1326 O O . CYS A 1 179 ? 13.617 -5.560 4.307 1.00 92.69 179 CYS A O 1
ATOM 1328 N N . LEU A 1 180 ? 15.535 -5.299 5.457 1.00 86.88 180 LEU A N 1
ATOM 1329 C CA . LEU A 1 180 ? 16.343 -4.807 4.358 1.00 86.88 180 LEU A CA 1
ATOM 1330 C C . LEU A 1 180 ? 16.926 -6.003 3.624 1.00 86.88 180 LEU A C 1
ATOM 1332 O O . LEU A 1 180 ? 17.609 -6.815 4.245 1.00 86.88 180 LEU A O 1
ATOM 1336 N N . LEU A 1 181 ? 16.663 -6.095 2.325 1.00 72.62 181 LEU A N 1
ATOM 1337 C CA . LEU A 1 181 ? 17.328 -7.054 1.450 1.00 72.62 181 LEU A CA 1
ATOM 1338 C C . LEU A 1 181 ? 18.372 -6.297 0.634 1.00 72.62 181 LEU A C 1
ATOM 1340 O O . LEU A 1 181 ? 18.047 -5.705 -0.392 1.00 72.62 181 LEU A O 1
ATOM 1344 N N . ASP A 1 182 ? 19.615 -6.302 1.109 1.00 64.50 182 ASP A N 1
ATOM 1345 C CA . ASP A 1 182 ? 20.777 -6.009 0.272 1.00 64.50 182 ASP A CA 1
ATOM 1346 C C . ASP A 1 182 ? 21.445 -7.341 -0.093 1.00 64.50 182 ASP A C 1
ATOM 1348 O O . ASP A 1 182 ? 21.398 -8.305 0.670 1.00 64.50 182 ASP A O 1
ATOM 1352 N N . THR A 1 183 ? 22.061 -7.384 -1.269 1.00 61.41 183 THR A N 1
ATOM 1353 C CA . THR A 1 183 ? 22.668 -8.526 -1.970 1.00 61.41 183 THR A CA 1
ATOM 1354 C C . THR A 1 183 ? 23.509 -9.487 -1.123 1.00 61.41 183 THR A C 1
ATOM 1356 O O . THR A 1 183 ? 23.733 -10.606 -1.567 1.00 61.41 183 THR A O 1
ATOM 1359 N N . ASN A 1 184 ? 23.938 -9.109 0.086 1.00 60.94 184 ASN A N 1
ATOM 1360 C CA . ASN A 1 184 ? 24.699 -9.969 0.994 1.00 60.94 184 ASN A CA 1
ATOM 1361 C C . ASN A 1 184 ? 24.282 -9.909 2.473 1.00 60.94 184 ASN A C 1
ATOM 1363 O O . ASN A 1 184 ? 24.949 -10.535 3.300 1.00 60.94 184 ASN A O 1
ATOM 1367 N N . ARG A 1 185 ? 23.252 -9.137 2.856 1.00 64.88 185 ARG A N 1
ATOM 1368 C CA . ARG A 1 185 ? 22.892 -8.946 4.272 1.00 64.88 185 ARG A CA 1
ATOM 1369 C C . ARG A 1 185 ? 21.401 -8.690 4.466 1.00 64.88 185 ARG A C 1
ATOM 1371 O O . ARG A 1 185 ? 20.820 -7.829 3.811 1.00 64.88 185 ARG A O 1
ATOM 1378 N N . GLU A 1 186 ? 20.824 -9.399 5.431 1.00 75.31 186 GLU A N 1
ATOM 1379 C CA . GLU A 1 186 ? 19.468 -9.165 5.915 1.00 75.31 186 GLU A CA 1
ATOM 1380 C C . GLU A 1 186 ? 19.530 -8.413 7.247 1.00 75.31 186 GLU A C 1
ATOM 1382 O O . GLU A 1 186 ? 20.110 -8.889 8.226 1.00 75.31 186 GLU A O 1
ATOM 1387 N N . TYR A 1 187 ? 18.936 -7.224 7.287 1.00 80.62 187 TYR A N 1
ATOM 1388 C CA . TYR A 1 187 ? 18.842 -6.425 8.505 1.00 80.62 187 TYR A CA 1
ATOM 1389 C C . TYR A 1 187 ? 17.384 -6.160 8.837 1.00 80.62 187 TYR A C 1
ATOM 1391 O O . TYR A 1 187 ? 16.624 -5.711 7.982 1.00 80.62 187 TYR A O 1
ATOM 1399 N N . ARG A 1 188 ? 16.989 -6.357 10.096 1.00 82.88 188 ARG A N 1
ATOM 1400 C CA . ARG A 1 188 ? 15.659 -5.941 10.550 1.00 82.88 188 ARG A CA 1
ATOM 1401 C C . ARG A 1 188 ? 15.578 -4.418 10.542 1.00 82.88 188 ARG A C 1
ATOM 1403 O O . ARG A 1 188 ? 16.205 -3.756 11.362 1.00 82.88 188 ARG A O 1
ATOM 1410 N N . ASN A 1 189 ? 14.783 -3.872 9.635 1.00 85.44 189 ASN A N 1
ATOM 1411 C CA . ASN A 1 189 ? 14.442 -2.458 9.596 1.00 85.44 189 ASN A CA 1
ATOM 1412 C C . ASN A 1 189 ? 13.069 -2.339 8.948 1.00 85.44 189 ASN A C 1
ATOM 1414 O O . ASN A 1 189 ? 12.861 -2.692 7.788 1.00 85.44 189 ASN A O 1
ATOM 1418 N N . SER A 1 190 ? 12.127 -1.844 9.741 1.00 89.44 190 SER A N 1
ATOM 1419 C CA . SER A 1 190 ? 10.752 -1.674 9.300 1.00 89.44 190 SER A CA 1
ATOM 1420 C C . SER A 1 190 ? 10.492 -0.297 8.707 1.00 89.44 190 SER A C 1
ATOM 1422 O O . SER A 1 190 ? 9.731 -0.209 7.751 1.00 89.44 190 SER A O 1
ATOM 1424 N N . ILE A 1 191 ? 11.096 0.762 9.247 1.00 92.62 191 ILE A N 1
ATOM 1425 C CA . ILE A 1 191 ? 10.809 2.141 8.851 1.00 92.62 191 ILE A CA 1
ATOM 1426 C C . ILE A 1 191 ? 12.120 2.876 8.594 1.00 92.62 191 ILE A C 1
ATOM 1428 O O . ILE A 1 191 ? 13.011 2.873 9.439 1.00 92.62 191 ILE A O 1
ATOM 1432 N N . THR A 1 192 ? 12.220 3.527 7.440 1.00 92.56 192 THR A N 1
ATOM 1433 C CA . THR A 1 192 ? 13.279 4.498 7.135 1.00 92.56 192 THR A CA 1
ATOM 1434 C C . THR A 1 192 ? 12.637 5.860 6.886 1.00 92.56 192 THR A C 1
ATOM 1436 O O . THR A 1 192 ? 11.608 5.923 6.213 1.00 92.56 192 THR A O 1
ATOM 1439 N N . LEU A 1 193 ? 13.211 6.904 7.490 1.00 88.38 193 LEU A N 1
ATOM 1440 C CA . LEU A 1 193 ? 12.703 8.279 7.521 1.00 88.38 193 LEU A CA 1
ATOM 1441 C C . LEU A 1 193 ? 13.682 9.244 6.846 1.00 88.38 193 LEU A C 1
ATOM 1443 O O . LEU A 1 193 ? 14.897 8.938 6.887 1.00 88.38 193 LEU A O 1
#

Secondary structure (DSSP, 8-state):
-EESSB-SSEE-SS-EEEE--SS-EEEES-EE--S-TTT-B-SSEEEEEEEEES-SS-EEEES-EESB-SSEEEEEEEEEES--S-EEEES-EESSSS-SSEE-SEEEEES--S-EEEES-EESSB-SSEEEEEEEEES-S-EEEES-B-SB-SSEEEEEEEEEEE--SSS-EEEES-EEEETTEEEE--EE-

Organism: NCBI:txid83556

Sequence (193 aa):
NIAASEGGAIFTSIDVLLADNQSACFFCDNAVTLTDQNRCKGGALRLERFNCLNNRGSVVFANNLAGEGGGISAIHHCSFSGNLGNIIFKNNKALRRSGGAMHSPTITLENNPGIISFHNNSSAVQGGACLCTNFTLRNNNHVYFTNNSSPQGGALFTNSNSQVRISADKGHVIFNNNCLLDTNREYRNSITL

Radius of gyration: 14.8 Å; chains: 1; bounding box: 46×28×41 Å